Protein AF-A0A3D3SD51-F1 (afdb_monomer_lite)

Secondary structure (DSSP, 8-state):
---TTHHHHHHHHHTHHHHHHHHHTTS-TTTS--S---SEEE--TTT--S-EEEEEE-SSSEEEEEETTS-EEEEETTT-TTEEE-HHHHHHHHHHHTT-SB--EEGGGSSTTSHHHHHHHIIIIIT--PPPB--EE--EEETT--S--BGGGTB---HHHHHTTS-HHHHHHHHHTS-TTS-EEE--STHHHHHHHHHHHHHHHHTTSS--SSHHHHHHHHHHHHHT-SS---SSPPP---HHHHHHHHHHTTT-GGG-

pLDDT: mean 92.55, std 7.44, range [59.47, 98.44]

Sequence (260 aa):
RSGTYAQGMRQALEKREHLKTILDKYRDEDHKIQGEWWPVSVFCSVCEKDTTEVDGWDGEWGLSYHCECGHRETGDLRTLKGAKLVWRVDWPMRWNHEEVDFEPAGKDHHSQGGSFDTSKHVVEDVYGRKPPVTFRYDFIGIKGSPGKMSSSKGKVVDLPDLLRVYQPELVRYLFAGTRPNTEFVISFDLDVIKIYEDYDKTERIYWGLEKAKDEDSEERERRIYELSQVDRVPAEAPYQVPFRHLSSLLLIYQGDVEQV

Foldseek 3Di:
DQLLLLVLQLLCQVCVVVLLVLLQVLPDPVPRDPDDDHQKFFQDPPPRDRQKDWPDDPSAFWTWIAHPVGDTDTDGSSPRPGMDGDPLSRVLSCCLSVVAQEDEDEVQQVPDSHSLSSSQCNNCVRVVDGRHHYDYFYAEAAPPDPDGQDVVVVRDDDPVNCVVLDDLLLVLLQVLLDDRHDYYYHYPPPCSLVSQVVLLQLLCLLQVVDPDPDPVVSVSSNRSSQRSDDPGDDPDRDDDDRPVVVVVVCVVVVNPPVRD

Structure (mmCIF, N/CA/C/O backbone):
data_AF-A0A3D3SD51-F1
#
_entry.id   AF-A0A3D3SD51-F1
#
loop_
_atom_site.group_PDB
_atom_site.id
_atom_site.type_symbol
_atom_site.label_atom_id
_atom_site.label_alt_id
_atom_site.label_comp_id
_atom_site.label_asym_id
_atom_site.label_entity_id
_atom_site.label_seq_id
_atom_site.pdbx_PDB_ins_code
_atom_site.Cartn_x
_atom_site.Cartn_y
_atom_site.Cartn_z
_atom_site.occupancy
_atom_site.B_iso_or_equiv
_atom_site.auth_seq_id
_atom_site.auth_comp_id
_atom_site.auth_asym_id
_atom_site.auth_atom_id
_atom_site.pdbx_PDB_model_num
ATOM 1 N N . ARG A 1 1 ? -0.929 -14.145 -16.001 1.00 65.38 1 ARG A N 1
ATOM 2 C CA . ARG A 1 1 ? -0.158 -13.056 -16.649 1.00 65.38 1 ARG A CA 1
ATOM 3 C C . ARG A 1 1 ? -0.828 -12.756 -17.988 1.00 65.38 1 ARG A C 1
ATOM 5 O O . ARG A 1 1 ? -0.590 -13.486 -18.937 1.00 65.38 1 ARG A O 1
ATOM 12 N N . SER A 1 2 ? -1.749 -11.792 -18.008 1.00 81.44 2 SER A N 1
ATOM 13 C CA . SER A 1 2 ? -2.677 -11.481 -19.114 1.00 81.44 2 SER A CA 1
ATOM 14 C C . SER A 1 2 ? -2.160 -10.429 -20.107 1.00 81.44 2 SER A C 1
ATOM 16 O O . SER A 1 2 ? -2.874 -10.098 -21.043 1.00 81.44 2 SER A O 1
ATOM 18 N N . GLY A 1 3 ? -0.960 -9.870 -19.897 1.00 86.69 3 GLY A N 1
ATOM 19 C CA . GLY A 1 3 ? -0.410 -8.807 -20.754 1.00 86.69 3 GLY A CA 1
ATOM 20 C C . GLY A 1 3 ? -1.056 -7.430 -20.555 1.00 86.69 3 GLY A C 1
ATOM 21 O O . GLY A 1 3 ? -0.746 -6.502 -21.292 1.00 86.69 3 GLY A O 1
ATOM 22 N N . THR A 1 4 ? -1.920 -7.272 -19.546 1.00 93.31 4 THR A N 1
ATOM 23 C CA . THR A 1 4 ? -2.724 -6.061 -19.296 1.00 93.31 4 THR A CA 1
ATOM 24 C C . THR A 1 4 ? -1.897 -4.769 -19.219 1.00 93.31 4 THR A C 1
ATOM 26 O O . THR A 1 4 ? -2.336 -3.729 -19.699 1.00 93.31 4 THR A O 1
ATOM 29 N N . TYR A 1 5 ? -0.674 -4.834 -18.686 1.00 95.88 5 TYR A N 1
ATOM 30 C CA . TYR A 1 5 ? 0.206 -3.669 -18.536 1.00 95.88 5 TYR A CA 1
ATOM 31 C C . TYR A 1 5 ? 1.166 -3.433 -19.711 1.00 95.88 5 TYR A C 1
ATOM 33 O O . TYR A 1 5 ? 1.959 -2.495 -19.660 1.00 95.88 5 TYR A O 1
ATOM 41 N N . ALA A 1 6 ? 1.100 -4.224 -20.789 1.00 96.06 6 ALA A N 1
ATOM 42 C CA . ALA A 1 6 ? 2.054 -4.138 -21.899 1.00 96.06 6 ALA A CA 1
ATOM 43 C C . ALA A 1 6 ? 2.121 -2.738 -22.535 1.00 96.06 6 ALA A C 1
ATOM 45 O O . ALA A 1 6 ? 3.207 -2.267 -22.866 1.00 96.06 6 ALA A O 1
ATOM 46 N N . GLN A 1 7 ? 0.988 -2.037 -22.642 1.00 96.69 7 GLN A N 1
ATOM 47 C CA . GLN A 1 7 ? 0.965 -0.666 -23.160 1.00 96.69 7 GLN A CA 1
ATOM 48 C C . GLN A 1 7 ? 1.711 0.314 -22.241 1.00 96.69 7 GLN A C 1
ATOM 50 O O . GLN A 1 7 ? 2.471 1.149 -22.725 1.00 96.69 7 GLN A O 1
ATOM 55 N N . GLY A 1 8 ? 1.540 0.191 -20.920 1.00 97.38 8 GLY A N 1
ATOM 56 C CA . GLY A 1 8 ? 2.276 1.000 -19.945 1.00 97.38 8 GLY A CA 1
ATOM 57 C C . GLY A 1 8 ? 3.778 0.709 -19.983 1.00 97.38 8 GLY A C 1
ATOM 58 O O . GLY A 1 8 ? 4.593 1.626 -19.935 1.00 97.38 8 GLY A O 1
ATOM 59 N N . MET A 1 9 ? 4.154 -0.561 -20.171 1.00 97.56 9 MET A N 1
ATOM 60 C CA . MET A 1 9 ? 5.553 -0.961 -20.358 1.00 97.56 9 MET A CA 1
ATOM 61 C C . MET A 1 9 ? 6.168 -0.351 -21.620 1.00 97.56 9 MET A C 1
ATOM 63 O O . MET A 1 9 ? 7.279 0.172 -21.566 1.00 97.56 9 MET A O 1
ATOM 67 N N . ARG A 1 10 ? 5.438 -0.381 -22.741 1.00 97.56 10 ARG A N 1
ATOM 68 C CA . ARG A 1 10 ? 5.858 0.244 -23.999 1.00 97.56 10 ARG A CA 1
ATOM 69 C C . ARG A 1 10 ? 6.052 1.752 -23.835 1.00 97.56 10 ARG A C 1
ATOM 71 O O . ARG A 1 10 ? 7.107 2.259 -24.190 1.00 97.56 10 ARG A O 1
ATOM 78 N N . GLN A 1 11 ? 5.093 2.458 -23.235 1.00 97.81 11 GLN A N 1
ATOM 79 C CA . GLN A 1 11 ? 5.220 3.902 -22.990 1.00 97.81 11 GLN A CA 1
ATOM 80 C C . GLN A 1 11 ? 6.434 4.244 -22.115 1.00 97.81 11 GLN A C 1
ATOM 82 O O . GLN A 1 11 ? 7.122 5.234 -22.364 1.00 97.81 11 GLN A O 1
ATOM 87 N N . ALA A 1 12 ? 6.739 3.413 -21.113 1.00 97.94 12 ALA A N 1
ATOM 88 C CA . ALA A 1 12 ? 7.948 3.576 -20.314 1.00 97.94 12 ALA A CA 1
ATOM 89 C C . ALA A 1 12 ? 9.224 3.427 -21.158 1.00 97.94 12 ALA A C 1
ATOM 91 O O . ALA A 1 12 ? 10.167 4.195 -20.981 1.00 97.94 12 ALA A O 1
ATOM 92 N N . LEU A 1 13 ? 9.258 2.459 -22.078 1.00 97.81 13 LEU A N 1
ATOM 93 C CA . LEU A 1 13 ? 10.384 2.254 -22.994 1.00 97.81 13 LEU A CA 1
ATOM 94 C C . LEU A 1 13 ? 10.535 3.415 -23.987 1.00 97.81 13 LEU A C 1
ATOM 96 O O . LEU A 1 13 ? 11.645 3.910 -24.170 1.00 97.81 13 LEU A O 1
ATOM 100 N N . GLU A 1 14 ? 9.432 3.918 -24.546 1.00 97.56 14 GLU A N 1
ATOM 101 C CA . GLU A 1 14 ? 9.414 5.092 -25.435 1.00 97.56 14 GLU A CA 1
ATOM 102 C C . GLU A 1 14 ? 9.958 6.351 -24.740 1.00 97.56 14 GLU A C 1
ATOM 104 O O . GLU A 1 14 ? 10.679 7.145 -25.344 1.00 97.56 14 GLU A O 1
ATOM 109 N N . LYS A 1 15 ? 9.649 6.529 -23.450 1.00 96.94 15 LYS A N 1
ATOM 110 C CA . LYS A 1 15 ? 10.062 7.689 -22.642 1.00 96.94 15 LYS A CA 1
ATOM 111 C C . LYS A 1 15 ? 11.242 7.397 -21.707 1.00 96.94 15 LYS A C 1
ATOM 113 O O . LYS A 1 15 ? 11.450 8.122 -20.734 1.00 96.94 15 LYS A O 1
ATOM 118 N N . ARG A 1 16 ? 12.040 6.366 -21.994 1.00 95.56 16 ARG A N 1
ATOM 119 C CA . ARG A 1 16 ? 13.137 5.875 -21.138 1.00 95.56 16 ARG A CA 1
ATOM 120 C C . ARG A 1 16 ? 14.124 6.960 -20.697 1.00 95.56 16 ARG A C 1
ATOM 122 O O . ARG A 1 16 ? 14.413 7.076 -19.509 1.00 95.56 16 ARG A O 1
ATOM 129 N N . GLU A 1 17 ? 14.611 7.785 -21.620 1.00 94.56 17 GLU A N 1
ATOM 130 C CA . GLU A 1 17 ? 15.578 8.849 -21.290 1.00 94.56 17 GLU A CA 1
ATOM 131 C C . GLU A 1 17 ? 14.958 9.944 -20.403 1.00 94.56 17 GLU A C 1
ATOM 133 O O . GLU A 1 17 ? 15.599 10.499 -19.504 1.00 94.56 17 GLU A O 1
ATOM 138 N N . HIS A 1 18 ? 13.669 10.222 -20.604 1.00 95.44 18 HIS A N 1
ATOM 139 C CA . HIS A 1 18 ? 12.936 11.164 -19.769 1.00 95.44 18 HIS A CA 1
ATOM 140 C C . HIS A 1 18 ? 12.697 10.601 -18.360 1.00 95.44 18 HIS A C 1
ATOM 142 O O . HIS A 1 18 ? 12.959 11.282 -17.370 1.00 95.44 18 HIS A O 1
ATOM 148 N N . LEU A 1 19 ? 12.307 9.326 -18.261 1.00 96.06 19 LEU A N 1
ATOM 149 C CA . LEU A 1 19 ? 12.209 8.599 -16.994 1.00 96.06 19 LEU A CA 1
ATOM 150 C C . LEU A 1 19 ? 13.520 8.640 -16.208 1.00 96.06 19 LEU A C 1
ATOM 152 O O . LEU A 1 19 ? 13.506 8.929 -15.013 1.00 96.06 19 LEU A O 1
ATOM 156 N N . LYS A 1 20 ? 14.652 8.398 -16.876 1.00 94.50 20 LYS A N 1
ATOM 157 C CA . LYS A 1 20 ? 15.979 8.481 -16.260 1.00 94.50 20 LYS A CA 1
ATOM 158 C C . LYS A 1 20 ? 16.215 9.864 -15.643 1.00 94.50 20 LYS A C 1
ATOM 160 O O . LYS A 1 20 ? 16.588 9.956 -14.477 1.00 94.50 20 LYS A O 1
ATOM 165 N N . THR A 1 21 ? 15.881 10.929 -16.375 1.00 94.00 21 THR A N 1
ATOM 166 C CA . THR A 1 21 ? 15.990 12.319 -15.898 1.00 94.00 21 THR A CA 1
ATOM 167 C C . THR A 1 21 ? 15.124 12.578 -14.658 1.00 94.00 21 THR A C 1
ATOM 169 O O . THR A 1 21 ? 15.589 13.189 -13.695 1.00 94.00 21 THR A O 1
ATOM 172 N N . ILE A 1 22 ? 13.879 12.090 -14.642 1.00 93.94 22 ILE A N 1
ATOM 173 C CA . ILE A 1 22 ? 12.974 12.216 -13.487 1.00 93.94 22 ILE A CA 1
ATOM 174 C C . ILE A 1 22 ? 13.547 11.493 -12.260 1.00 93.94 22 ILE A C 1
ATOM 176 O O . ILE A 1 22 ? 13.531 12.034 -11.153 1.00 93.94 22 ILE A O 1
ATOM 180 N N . LEU A 1 23 ? 14.059 10.274 -12.449 1.00 92.56 23 LEU A N 1
ATOM 181 C CA . LEU A 1 23 ? 14.600 9.451 -11.368 1.00 92.56 23 LEU A CA 1
ATOM 182 C C . LEU A 1 23 ? 15.922 9.994 -10.811 1.00 92.56 23 LEU A C 1
ATOM 184 O O . LEU A 1 23 ? 16.163 9.841 -9.614 1.00 92.56 23 LEU A O 1
ATOM 188 N N . ASP A 1 24 ? 16.747 10.630 -11.644 1.00 92.94 24 ASP A N 1
ATOM 189 C CA . ASP A 1 24 ? 18.027 11.229 -11.248 1.00 92.94 24 ASP A CA 1
ATOM 190 C C . ASP A 1 24 ? 17.875 12.604 -10.586 1.00 92.94 24 ASP A C 1
ATOM 192 O O . ASP A 1 24 ? 18.767 13.029 -9.856 1.00 92.94 24 ASP A O 1
ATOM 196 N N . LYS A 1 25 ? 16.732 13.283 -10.762 1.00 89.69 25 LYS A N 1
ATOM 197 C CA . LYS A 1 25 ? 16.453 14.611 -10.183 1.00 89.69 25 LYS A CA 1
ATOM 198 C C . LYS A 1 25 ? 16.672 14.690 -8.667 1.00 89.69 25 LYS A C 1
ATOM 200 O O . LYS A 1 25 ? 17.028 15.748 -8.159 1.00 89.69 25 LYS A O 1
ATOM 205 N N . TYR A 1 26 ? 16.417 13.593 -7.955 1.00 84.38 26 TYR A N 1
ATOM 206 C CA . TYR A 1 26 ? 16.498 13.515 -6.491 1.00 84.38 26 TYR A CA 1
ATOM 207 C C . TYR A 1 26 ? 17.647 12.632 -5.990 1.00 84.38 26 TYR A C 1
ATOM 209 O O . TYR A 1 26 ? 17.754 12.398 -4.787 1.00 84.38 26 TYR A O 1
ATOM 217 N N . ARG A 1 27 ? 18.486 12.120 -6.895 1.00 88.19 27 ARG A N 1
ATOM 218 C CA . ARG A 1 27 ? 19.680 11.347 -6.544 1.00 88.19 27 ARG A CA 1
ATOM 219 C C . ARG A 1 27 ? 20.877 12.286 -6.455 1.00 88.19 27 ARG A C 1
ATOM 221 O O . ARG A 1 27 ? 20.966 13.251 -7.212 1.00 88.19 27 ARG A O 1
ATOM 228 N N . ASP A 1 28 ? 21.794 12.000 -5.541 1.00 86.44 28 ASP A N 1
ATOM 229 C CA . ASP A 1 28 ? 23.108 12.641 -5.570 1.00 86.44 28 ASP A CA 1
ATOM 230 C C . ASP A 1 28 ? 23.937 12.140 -6.770 1.00 86.44 28 ASP A C 1
ATOM 232 O O . ASP A 1 28 ? 23.573 11.159 -7.424 1.00 86.44 28 ASP A O 1
ATOM 236 N N . GLU A 1 29 ? 25.035 12.836 -7.078 1.00 82.81 29 GLU A N 1
ATOM 237 C CA . GLU A 1 29 ? 25.872 12.542 -8.251 1.00 82.81 29 GLU A CA 1
ATOM 238 C C . GLU A 1 29 ? 26.413 11.104 -8.263 1.00 82.81 29 GLU A C 1
ATOM 240 O O . GLU A 1 29 ? 26.473 10.493 -9.331 1.00 82.81 29 GLU A O 1
ATOM 245 N N . ASP A 1 30 ? 26.732 10.543 -7.093 1.00 85.38 30 ASP A N 1
ATOM 246 C CA . ASP A 1 30 ? 27.296 9.196 -6.966 1.00 85.38 30 ASP A CA 1
ATOM 247 C C . ASP A 1 30 ? 26.239 8.103 -7.209 1.00 85.38 30 ASP A C 1
ATOM 249 O O . ASP A 1 30 ? 26.565 7.005 -7.661 1.00 85.38 30 ASP A O 1
ATOM 253 N N . HIS A 1 31 ? 24.959 8.398 -6.954 1.00 86.00 31 HIS A N 1
ATOM 254 C CA . HIS A 1 31 ? 23.852 7.449 -7.106 1.00 86.00 31 HIS A CA 1
ATOM 255 C C . HIS A 1 31 ? 23.036 7.625 -8.396 1.00 86.00 31 HIS A C 1
ATOM 257 O O . HIS A 1 31 ? 22.108 6.837 -8.648 1.00 86.00 31 HIS A O 1
ATOM 263 N N . LYS A 1 32 ? 23.343 8.635 -9.222 1.00 90.19 32 LYS A N 1
ATOM 264 C CA . LYS A 1 32 ? 22.706 8.813 -10.535 1.00 90.19 32 LYS A CA 1
ATOM 265 C C . LYS A 1 32 ? 22.895 7.588 -11.417 1.00 90.19 32 LYS A C 1
ATOM 267 O O . LYS A 1 32 ? 23.916 6.902 -11.367 1.00 90.19 32 LYS A O 1
ATOM 272 N N . ILE A 1 33 ? 21.895 7.319 -12.244 1.00 88.44 33 ILE A N 1
ATOM 273 C CA . ILE A 1 33 ? 21.898 6.188 -13.162 1.00 88.44 33 ILE A CA 1
ATOM 274 C C . ILE A 1 33 ? 22.997 6.400 -14.215 1.00 88.44 33 ILE A C 1
ATOM 276 O O . ILE A 1 33 ? 22.884 7.234 -15.115 1.00 88.44 33 ILE A O 1
ATOM 280 N N . GLN A 1 34 ? 24.064 5.610 -14.128 1.00 86.19 34 GLN A N 1
ATOM 281 C CA . GLN A 1 34 ? 25.166 5.643 -15.089 1.00 86.19 34 GLN A CA 1
ATOM 282 C C . GLN A 1 34 ? 24.882 4.724 -16.279 1.00 86.19 34 GLN A C 1
ATOM 284 O O . GLN A 1 34 ? 24.257 3.678 -16.130 1.00 86.19 34 GLN A O 1
ATOM 289 N N . GLY A 1 35 ? 25.362 5.112 -17.462 1.00 86.44 35 GLY A N 1
ATOM 290 C CA . GLY A 1 35 ? 25.274 4.282 -18.665 1.00 86.44 35 GLY A CA 1
ATOM 291 C C . GLY A 1 35 ? 23.847 4.012 -19.149 1.00 86.44 35 GLY A C 1
ATOM 292 O O . GLY A 1 35 ? 22.938 4.835 -18.972 1.00 86.44 35 GLY A O 1
ATOM 293 N N . GLU A 1 36 ? 23.686 2.870 -19.815 1.00 89.56 36 GLU A N 1
ATOM 294 C CA . GLU A 1 36 ? 22.405 2.403 -20.327 1.00 89.56 36 GLU A CA 1
ATOM 295 C C . GLU A 1 36 ? 21.508 1.902 -19.192 1.00 89.56 36 GLU A C 1
ATOM 297 O O . GLU A 1 36 ? 21.944 1.199 -18.283 1.00 89.56 36 GLU A O 1
ATOM 302 N N . TRP A 1 37 ? 20.235 2.281 -19.246 1.00 94.56 37 TRP A N 1
ATOM 303 C CA . TRP A 1 37 ? 19.252 1.925 -18.236 1.00 94.56 37 TRP A CA 1
ATOM 304 C C . TRP A 1 37 ? 17.932 1.572 -18.886 1.00 94.56 37 TRP A C 1
ATOM 306 O O . TRP A 1 37 ? 17.466 2.286 -19.769 1.00 94.56 37 TRP A O 1
ATOM 316 N N . TRP A 1 38 ? 17.303 0.512 -18.388 1.00 96.56 38 TRP A N 1
ATOM 317 C CA . TRP A 1 38 ? 16.011 0.039 -18.857 1.00 96.56 38 TRP A CA 1
ATOM 318 C C . TRP A 1 38 ? 14.962 0.157 -17.741 1.00 96.56 38 TRP A C 1
ATOM 320 O O . TRP A 1 38 ? 15.216 -0.262 -16.610 1.00 96.56 38 TRP A O 1
ATOM 330 N N . PRO A 1 39 ? 13.753 0.672 -18.035 1.00 96.56 39 PRO A N 1
ATOM 331 C CA . PRO A 1 39 ? 12.659 0.746 -17.070 1.00 96.56 39 PRO A CA 1
ATOM 332 C C . PRO A 1 39 ? 11.994 -0.619 -16.850 1.00 96.56 39 PRO A C 1
ATOM 334 O O . PRO A 1 39 ? 11.042 -0.715 -16.078 1.00 96.56 39 PRO A O 1
ATOM 337 N N . VAL A 1 40 ? 12.474 -1.664 -17.527 1.00 96.56 40 VAL A N 1
ATOM 338 C CA . VAL A 1 40 ? 11.971 -3.034 -17.478 1.00 96.56 40 VAL A CA 1
ATOM 339 C C . VAL A 1 40 ? 13.057 -3.985 -16.981 1.00 96.56 40 VAL A C 1
ATOM 341 O O . VAL A 1 40 ? 14.243 -3.777 -17.207 1.00 96.56 40 VAL A O 1
ATOM 344 N N . SER A 1 41 ? 12.628 -5.050 -16.320 1.00 95.19 41 SER A N 1
ATOM 345 C CA . SER A 1 41 ? 13.443 -6.204 -15.936 1.00 95.19 41 SER A CA 1
ATOM 346 C C . SER A 1 41 ? 12.701 -7.476 -16.327 1.00 95.19 41 SER A C 1
ATOM 348 O O . SER A 1 41 ? 11.480 -7.441 -16.519 1.00 95.19 41 SER A O 1
ATOM 350 N N . VAL A 1 42 ? 13.415 -8.591 -16.459 1.00 96.06 42 VAL A N 1
ATOM 351 C CA . VAL A 1 42 ? 12.832 -9.845 -16.934 1.00 96.06 42 VAL A CA 1
ATOM 352 C C . VAL A 1 42 ? 13.146 -10.976 -15.958 1.00 96.06 42 VAL A C 1
ATOM 354 O O . VAL A 1 42 ? 14.221 -11.053 -15.385 1.00 96.06 42 VAL A O 1
ATOM 357 N N . PHE A 1 43 ? 12.184 -11.859 -15.720 1.00 96.25 43 PHE A N 1
ATOM 358 C CA . PHE A 1 43 ? 12.465 -13.181 -15.168 1.00 96.25 43 PHE A CA 1
ATOM 359 C C . PHE A 1 43 ? 12.705 -14.144 -16.323 1.00 96.25 43 PHE A C 1
ATOM 361 O O . PHE A 1 43 ? 11.847 -14.259 -17.203 1.00 96.25 43 PHE A O 1
ATOM 368 N N . CYS A 1 44 ? 13.844 -14.834 -16.304 1.00 95.69 44 CYS A N 1
ATOM 369 C CA . CYS A 1 44 ? 14.227 -15.782 -17.341 1.00 95.69 44 CYS A CA 1
ATOM 370 C C . CYS A 1 44 ? 13.128 -16.827 -17.564 1.00 95.69 44 CYS A C 1
ATOM 372 O O . CYS A 1 44 ? 12.660 -17.455 -16.615 1.00 95.69 44 CYS A O 1
ATOM 374 N N . SER A 1 45 ? 12.737 -17.051 -18.816 1.00 94.12 45 SER A N 1
ATOM 375 C CA . SER A 1 45 ? 11.686 -18.010 -19.181 1.00 94.12 45 SER A CA 1
ATOM 376 C C . SER A 1 45 ? 12.064 -19.472 -18.911 1.00 94.12 45 SER A C 1
ATOM 378 O O . SER A 1 45 ? 11.181 -20.327 -18.870 1.00 94.12 45 SER A O 1
ATOM 380 N N . VAL A 1 46 ? 13.357 -19.756 -18.712 1.00 95.00 46 VAL A N 1
ATOM 381 C CA . VAL A 1 46 ? 13.891 -21.106 -18.479 1.00 95.00 46 VAL A CA 1
ATOM 382 C C . VAL A 1 46 ? 14.149 -21.380 -17.000 1.00 95.00 46 VAL A C 1
ATOM 384 O O . VAL A 1 46 ? 13.718 -22.407 -16.487 1.00 95.00 46 VAL A O 1
ATOM 387 N N . CYS A 1 47 ? 14.878 -20.498 -16.310 1.00 95.19 47 CYS A N 1
ATOM 388 C CA . CYS A 1 47 ? 15.277 -20.726 -14.915 1.00 95.19 47 CYS A CA 1
ATOM 389 C C . CYS A 1 47 ? 14.445 -19.938 -13.892 1.00 95.19 47 CYS A C 1
ATOM 391 O O . CYS A 1 47 ? 14.671 -20.097 -12.696 1.00 95.19 47 CYS A O 1
ATOM 393 N N . GLU A 1 48 ? 13.524 -19.084 -14.357 1.00 94.25 48 GLU A N 1
ATOM 394 C CA . GLU A 1 48 ? 12.607 -18.255 -13.557 1.00 94.25 48 GLU A CA 1
ATOM 395 C C . GLU A 1 48 ? 13.282 -17.273 -12.581 1.00 94.25 48 GLU A C 1
ATOM 397 O O . GLU A 1 48 ? 12.622 -16.681 -11.727 1.00 94.25 48 GLU A O 1
ATOM 402 N N . LYS A 1 49 ? 14.592 -17.048 -12.734 1.00 94.56 49 LYS A N 1
ATOM 403 C CA . LYS A 1 49 ? 15.375 -16.080 -11.951 1.00 94.56 49 LYS A CA 1
ATOM 404 C C . LYS A 1 49 ? 15.438 -14.719 -12.637 1.00 94.56 49 LYS A C 1
ATOM 406 O O . LYS A 1 49 ? 15.316 -14.625 -13.857 1.00 94.56 49 LYS A O 1
ATOM 411 N N . ASP A 1 50 ? 15.673 -13.677 -11.849 1.00 92.94 50 ASP A N 1
ATOM 412 C CA . ASP A 1 50 ? 15.889 -12.291 -12.284 1.00 92.94 50 ASP A CA 1
ATOM 413 C C . ASP A 1 50 ? 17.370 -11.946 -12.505 1.00 92.94 50 ASP A C 1
ATOM 415 O O . ASP A 1 50 ? 17.733 -10.776 -12.589 1.00 92.94 50 ASP A O 1
ATOM 419 N N . THR A 1 51 ? 18.230 -12.956 -12.665 1.00 95.12 51 THR A N 1
ATOM 420 C CA . THR A 1 51 ? 19.638 -12.800 -13.062 1.00 95.12 51 THR A CA 1
ATOM 421 C C . THR A 1 51 ? 19.767 -12.551 -14.571 1.00 95.12 51 THR A C 1
ATOM 423 O O . THR A 1 51 ? 20.486 -13.256 -15.287 1.00 95.12 51 THR A O 1
ATOM 426 N N . THR A 1 52 ? 18.977 -11.604 -15.080 1.00 95.62 52 THR A N 1
ATOM 427 C CA . THR A 1 52 ? 18.896 -11.250 -16.500 1.00 95.62 52 THR A CA 1
ATOM 428 C C . THR A 1 52 ? 19.327 -9.816 -16.746 1.00 95.62 52 THR A C 1
ATOM 430 O O . THR A 1 52 ? 18.993 -8.936 -15.953 1.00 95.62 52 THR A O 1
ATOM 433 N N . GLU A 1 53 ? 19.909 -9.564 -17.910 1.00 96.44 53 GLU A N 1
ATOM 434 C CA . GLU A 1 53 ? 20.193 -8.223 -18.410 1.00 96.44 53 GLU A CA 1
ATOM 435 C C . GLU A 1 53 ? 19.472 -7.998 -19.739 1.00 96.44 53 GLU A C 1
ATOM 437 O O . GLU A 1 53 ? 19.410 -8.887 -20.591 1.00 96.44 53 GLU A O 1
ATOM 442 N N . VAL A 1 54 ? 18.886 -6.811 -19.899 1.00 96.94 54 VAL A N 1
ATOM 443 C CA . VAL A 1 54 ? 18.175 -6.420 -21.121 1.00 96.94 54 VAL A CA 1
ATOM 444 C C . VAL A 1 54 ? 19.194 -5.964 -22.161 1.00 96.94 54 VAL A C 1
ATOM 446 O O . VAL A 1 54 ? 19.928 -5.007 -21.928 1.00 96.94 54 VAL A O 1
ATOM 449 N N . ASP A 1 55 ? 19.190 -6.626 -23.315 1.00 96.25 55 ASP A N 1
ATOM 450 C CA . ASP A 1 55 ? 20.099 -6.358 -24.434 1.00 96.25 55 ASP A CA 1
ATOM 451 C C . ASP A 1 55 ? 19.574 -5.254 -25.360 1.00 96.25 55 ASP A C 1
ATOM 453 O O . ASP A 1 55 ? 20.348 -4.571 -26.027 1.00 96.25 55 ASP A O 1
ATOM 457 N N . GLY A 1 56 ? 18.250 -5.102 -25.463 1.00 96.81 56 GLY A N 1
ATOM 458 C CA . GLY A 1 56 ? 17.652 -4.139 -26.381 1.00 96.81 56 GLY A CA 1
ATOM 459 C C . GLY A 1 56 ? 16.136 -4.235 -26.500 1.00 96.81 56 GLY A C 1
ATOM 460 O O . GLY A 1 56 ? 15.512 -5.208 -26.076 1.00 96.81 56 GLY A O 1
ATOM 461 N N . TRP A 1 57 ? 15.551 -3.219 -27.130 1.00 97.62 57 TRP A N 1
ATOM 462 C CA . TRP A 1 57 ? 14.137 -3.147 -27.489 1.00 97.62 57 TRP A CA 1
ATOM 463 C C . TRP A 1 57 ? 14.008 -2.657 -28.934 1.00 97.62 57 TRP A C 1
ATOM 465 O O . TRP A 1 57 ? 14.743 -1.762 -29.349 1.00 97.62 57 TRP A O 1
ATOM 475 N N . ASP A 1 58 ? 13.097 -3.251 -29.703 1.00 96.44 58 ASP A N 1
ATOM 476 C CA . ASP A 1 58 ? 12.935 -3.008 -31.145 1.00 96.44 58 ASP A CA 1
ATOM 477 C C . ASP A 1 58 ? 12.184 -1.712 -31.507 1.00 96.44 58 ASP A C 1
ATOM 479 O O . ASP A 1 58 ? 12.017 -1.410 -32.688 1.00 96.44 58 ASP A O 1
ATOM 483 N N . GLY A 1 59 ? 11.737 -0.941 -30.512 1.00 95.56 59 GLY A N 1
ATOM 484 C CA . GLY A 1 59 ? 10.921 0.261 -30.708 1.00 95.56 59 GLY A CA 1
ATOM 485 C C . GLY A 1 59 ? 9.412 -0.000 -30.737 1.00 95.56 59 GLY A C 1
ATOM 486 O O . GLY A 1 59 ? 8.629 0.945 -30.784 1.00 95.56 59 GLY A O 1
ATOM 487 N N . GLU A 1 60 ? 8.989 -1.263 -30.669 1.00 94.94 60 GLU A N 1
ATOM 488 C CA . GLU A 1 60 ? 7.590 -1.680 -30.689 1.00 94.94 60 GLU A CA 1
ATOM 489 C C . GLU A 1 60 ? 7.294 -2.642 -29.528 1.00 94.94 60 GLU A C 1
ATOM 491 O O . GLU A 1 60 ? 6.928 -2.206 -28.434 1.00 94.94 60 GLU A O 1
ATOM 496 N N . TRP A 1 61 ? 7.463 -3.951 -29.722 1.00 96.88 61 TRP A N 1
ATOM 497 C CA . TRP A 1 61 ? 7.050 -4.974 -28.752 1.00 96.88 61 TRP A CA 1
ATOM 498 C C . TRP A 1 61 ? 8.145 -5.982 -28.408 1.00 96.88 61 TRP A C 1
ATOM 500 O O . TRP A 1 61 ? 8.020 -6.660 -27.391 1.00 96.88 61 TRP A O 1
ATOM 510 N N . GLY A 1 62 ? 9.195 -6.106 -29.216 1.00 97.06 62 GLY A N 1
ATOM 511 C CA . GLY A 1 62 ? 10.269 -7.072 -29.024 1.00 97.06 62 GLY A CA 1
ATOM 512 C C . GLY A 1 62 ? 11.299 -6.592 -28.007 1.00 97.06 62 GLY A C 1
ATOM 513 O O . GLY A 1 62 ? 12.005 -5.615 -28.245 1.00 97.06 62 GLY A O 1
ATOM 514 N N . LEU A 1 63 ? 11.409 -7.302 -26.886 1.00 97.44 63 LEU A N 1
ATOM 515 C CA . LEU A 1 63 ? 12.413 -7.090 -25.845 1.00 97.44 63 LEU A CA 1
ATOM 516 C C . LEU A 1 63 ? 13.418 -8.247 -25.857 1.00 97.44 63 LEU A C 1
ATOM 518 O O . LEU A 1 63 ? 13.033 -9.400 -25.659 1.00 97.44 63 LEU A O 1
ATOM 522 N N . SER A 1 64 ? 14.695 -7.935 -26.056 1.00 97.69 64 SER A N 1
ATOM 523 C CA . SER A 1 64 ? 15.800 -8.897 -26.021 1.00 97.69 64 SER A CA 1
ATOM 524 C C . SER A 1 64 ? 16.482 -8.886 -24.659 1.00 97.69 64 SER A C 1
ATOM 526 O O . SER A 1 64 ? 16.757 -7.815 -24.117 1.00 97.69 64 SER A O 1
ATOM 528 N N . TYR A 1 65 ? 16.772 -10.064 -24.111 1.00 97.56 65 TYR A N 1
ATOM 529 C CA . TYR A 1 65 ? 17.544 -10.200 -22.878 1.00 97.56 65 TYR A CA 1
ATOM 530 C C . TYR A 1 65 ? 18.369 -11.489 -22.858 1.00 97.56 65 TYR A C 1
ATOM 532 O O . TYR A 1 65 ? 18.055 -12.475 -23.540 1.00 97.56 65 TYR A O 1
ATOM 540 N N . HIS A 1 66 ? 19.378 -11.505 -21.990 1.00 97.62 66 HIS A N 1
ATOM 541 C CA . HIS A 1 66 ? 20.158 -12.690 -21.670 1.00 97.62 66 HIS A CA 1
ATOM 542 C C . HIS A 1 66 ? 20.146 -12.982 -20.169 1.00 97.62 66 HIS A C 1
ATOM 544 O O . HIS A 1 66 ? 19.931 -12.096 -19.347 1.00 97.62 66 HIS A O 1
ATOM 550 N N . CYS A 1 67 ? 20.351 -14.246 -19.804 1.00 97.69 67 CYS A N 1
ATOM 551 C CA . CYS A 1 67 ? 20.413 -14.714 -18.423 1.00 97.69 67 CYS A CA 1
ATOM 552 C C . CYS A 1 67 ? 21.761 -15.375 -18.132 1.00 97.69 67 CYS A C 1
ATOM 554 O O . CYS A 1 67 ? 22.323 -16.059 -18.990 1.00 97.69 67 CYS A O 1
ATOM 556 N N . GLU A 1 68 ? 22.226 -15.279 -16.887 1.00 97.25 68 GLU A N 1
ATOM 557 C CA . GLU A 1 68 ? 23.417 -15.989 -16.397 1.00 97.25 68 GLU A CA 1
ATOM 558 C C . GLU A 1 68 ? 23.367 -17.515 -16.611 1.00 97.25 68 GLU A C 1
ATOM 560 O O . GLU A 1 68 ? 24.408 -18.160 -16.708 1.00 97.25 68 GLU A O 1
ATOM 565 N N . CYS A 1 69 ? 22.176 -18.119 -16.741 1.00 96.19 69 CYS A N 1
ATOM 566 C CA . CYS A 1 69 ? 22.044 -19.547 -17.055 1.00 96.19 69 CYS A CA 1
ATOM 567 C C . CYS A 1 69 ? 22.383 -19.901 -18.518 1.00 96.19 69 CYS A C 1
ATOM 569 O O . CYS A 1 69 ? 22.226 -21.054 -18.916 1.00 96.19 69 CYS A O 1
ATOM 571 N N . GLY A 1 70 ? 22.796 -18.920 -19.328 1.00 96.56 70 GLY A N 1
ATOM 572 C CA . GLY A 1 70 ? 23.133 -19.069 -20.745 1.00 96.56 70 GLY A CA 1
ATOM 573 C C . GLY A 1 70 ? 21.952 -18.894 -21.703 1.00 96.56 70 GLY A C 1
ATOM 574 O O . GLY A 1 70 ? 22.150 -18.943 -22.917 1.00 96.56 70 GLY A O 1
ATOM 575 N N . HIS A 1 71 ? 20.738 -18.678 -21.184 1.00 97.00 71 HIS A N 1
ATOM 576 C CA . HIS A 1 71 ? 19.550 -18.443 -22.010 1.00 97.00 71 HIS A CA 1
ATOM 577 C C . HIS A 1 71 ? 19.561 -17.036 -22.613 1.00 97.00 71 HIS A C 1
ATOM 579 O O . HIS A 1 71 ? 19.939 -16.076 -21.941 1.00 97.00 71 HIS A O 1
ATOM 585 N N . ARG A 1 72 ? 19.120 -16.920 -23.866 1.00 97.44 72 ARG A N 1
ATOM 586 C CA . ARG A 1 72 ? 18.916 -15.656 -24.583 1.00 97.44 72 ARG A CA 1
ATOM 587 C C . ARG A 1 72 ? 17.612 -15.732 -25.353 1.00 97.44 72 ARG A C 1
ATOM 589 O O . ARG A 1 72 ? 17.381 -16.719 -26.051 1.00 97.44 72 ARG A O 1
ATOM 596 N N . GLU A 1 73 ? 16.787 -14.698 -25.268 1.00 95.62 73 GLU A N 1
ATOM 597 C CA . GLU A 1 73 ? 15.560 -14.624 -26.057 1.00 95.62 73 GLU A CA 1
ATOM 598 C C . GLU A 1 73 ? 15.172 -13.189 -26.399 1.00 95.62 73 GLU A C 1
ATOM 600 O O . GLU A 1 73 ? 15.474 -12.248 -25.668 1.00 95.62 73 GLU A O 1
ATOM 605 N N . THR A 1 74 ? 14.445 -13.054 -27.505 1.00 97.12 74 THR A N 1
ATOM 606 C CA . THR A 1 74 ? 13.677 -11.856 -27.839 1.00 97.12 74 THR A CA 1
ATOM 607 C C . THR A 1 74 ? 12.203 -12.203 -27.685 1.00 97.12 74 THR A C 1
ATOM 609 O O . THR A 1 74 ? 11.675 -13.017 -28.443 1.00 97.12 74 THR A O 1
ATOM 612 N N . GLY A 1 75 ? 11.548 -11.630 -26.677 1.00 94.25 75 GLY A N 1
ATOM 613 C CA . GLY A 1 75 ? 10.141 -11.877 -26.368 1.00 94.25 75 GLY A CA 1
ATOM 614 C C . GLY A 1 75 ? 9.253 -10.677 -26.688 1.00 94.25 75 GLY A C 1
ATOM 615 O O . GLY A 1 75 ? 9.673 -9.532 -26.566 1.00 94.25 75 GLY A O 1
ATOM 616 N N . ASP A 1 76 ? 8.000 -10.932 -27.062 1.00 95.94 76 ASP A N 1
ATOM 617 C CA . ASP A 1 76 ? 6.989 -9.887 -27.262 1.00 95.94 76 ASP A CA 1
ATOM 618 C C . ASP A 1 76 ? 6.402 -9.456 -25.911 1.00 95.94 76 ASP A C 1
ATOM 620 O O . ASP A 1 76 ? 5.772 -10.273 -25.243 1.00 95.94 76 ASP A O 1
ATOM 624 N N . LEU A 1 77 ? 6.544 -8.188 -25.517 1.00 95.25 77 LEU A N 1
ATOM 625 C CA . LEU A 1 77 ? 6.072 -7.630 -24.237 1.00 95.25 77 LEU A CA 1
ATOM 626 C C . LEU A 1 77 ? 4.599 -7.924 -23.905 1.00 95.25 77 LEU A C 1
ATOM 628 O O . LEU A 1 77 ? 4.233 -7.968 -22.731 1.00 95.25 77 LEU A O 1
ATOM 632 N N . ARG A 1 78 ? 3.742 -8.149 -24.906 1.00 95.00 78 ARG A N 1
ATOM 633 C CA . ARG A 1 78 ? 2.316 -8.469 -24.706 1.00 95.00 78 ARG A CA 1
ATOM 634 C C . ARG A 1 78 ? 2.103 -9.891 -24.199 1.00 95.00 78 ARG A C 1
ATOM 636 O O . ARG A 1 78 ? 1.082 -10.183 -23.583 1.00 95.00 78 ARG A O 1
ATOM 643 N N . THR A 1 79 ? 3.057 -10.781 -24.464 1.00 93.88 79 THR A N 1
ATOM 644 C CA . THR A 1 79 ? 2.963 -12.218 -24.160 1.00 93.88 79 THR A CA 1
ATOM 645 C C . THR A 1 79 ? 4.112 -12.732 -23.291 1.00 93.88 79 THR A C 1
ATOM 647 O O . THR A 1 79 ? 3.979 -13.776 -22.645 1.00 93.88 79 THR A O 1
ATOM 650 N N . LEU A 1 80 ? 5.218 -11.986 -23.220 1.00 91.62 80 LEU A N 1
ATOM 651 C CA . LEU A 1 80 ? 6.408 -12.298 -22.449 1.00 91.62 80 LEU A CA 1
ATOM 652 C C . LEU A 1 80 ? 6.067 -12.251 -20.966 1.00 91.62 80 LEU A C 1
ATOM 654 O O . LEU A 1 80 ? 5.945 -11.200 -20.342 1.00 91.62 80 LEU A O 1
ATOM 658 N N . LYS A 1 81 ? 5.933 -13.436 -20.380 1.00 87.31 81 LYS A N 1
ATOM 659 C CA . LYS A 1 81 ? 5.516 -13.583 -18.989 1.00 87.31 81 LYS A CA 1
ATOM 660 C C . LYS A 1 81 ? 6.517 -12.939 -18.029 1.00 87.31 81 LYS A C 1
ATOM 662 O O . LYS A 1 81 ? 6.103 -12.484 -16.972 1.00 87.31 81 LYS A O 1
ATOM 667 N N . GLY A 1 82 ? 7.813 -12.982 -18.316 1.00 91.19 82 GLY A N 1
ATOM 668 C CA . GLY A 1 82 ? 8.857 -12.580 -17.372 1.00 91.19 82 GLY A CA 1
ATOM 669 C C . GLY A 1 82 ? 9.033 -11.074 -17.202 1.00 91.19 82 GLY A C 1
ATOM 670 O O . GLY A 1 82 ? 9.633 -10.662 -16.215 1.00 91.19 82 GLY A O 1
ATOM 671 N N . ALA A 1 83 ? 8.536 -10.264 -18.137 1.00 95.00 83 ALA A N 1
ATOM 672 C CA . ALA A 1 83 ? 8.820 -8.838 -18.162 1.00 95.00 83 ALA A CA 1
ATOM 673 C C . ALA A 1 83 ? 8.000 -8.075 -17.107 1.00 95.00 83 ALA A C 1
ATOM 675 O O . ALA A 1 83 ? 6.795 -8.282 -16.962 1.00 95.00 83 ALA A O 1
ATOM 676 N N . LYS A 1 84 ? 8.655 -7.165 -16.383 1.00 95.88 84 LYS A N 1
ATOM 677 C CA . LYS A 1 84 ? 8.039 -6.260 -15.404 1.00 95.88 84 LYS A CA 1
ATOM 678 C C . LYS A 1 84 ? 8.709 -4.892 -15.443 1.00 95.88 84 LYS A C 1
ATOM 680 O O . LYS A 1 84 ? 9.904 -4.802 -15.718 1.00 95.88 84 LYS A O 1
ATOM 685 N N . LEU A 1 85 ? 7.972 -3.837 -15.109 1.00 97.25 85 LEU A N 1
ATOM 686 C CA . LEU A 1 85 ? 8.573 -2.528 -14.857 1.00 97.25 85 LEU A CA 1
ATOM 687 C C . LEU A 1 85 ? 9.370 -2.541 -13.550 1.00 97.25 85 LEU A C 1
ATOM 689 O O . LEU A 1 85 ? 9.042 -3.260 -12.603 1.00 97.25 85 LEU A O 1
ATOM 693 N N . VAL A 1 86 ? 10.403 -1.707 -13.478 1.00 95.75 86 VAL A N 1
ATOM 694 C CA . VAL A 1 86 ? 11.029 -1.369 -12.198 1.00 95.75 86 VAL A CA 1
ATOM 695 C C . VAL A 1 86 ? 10.006 -0.648 -11.321 1.00 95.75 86 VAL A C 1
ATOM 697 O O . VAL A 1 86 ? 9.230 0.172 -11.806 1.00 95.75 86 VAL A O 1
ATOM 700 N N . TRP A 1 87 ? 9.995 -0.930 -10.020 1.00 95.56 87 TRP A N 1
ATOM 701 C CA . TRP A 1 87 ? 8.886 -0.544 -9.135 1.00 95.56 87 TRP A CA 1
ATOM 702 C C . TRP A 1 87 ? 8.591 0.972 -9.098 1.00 95.56 87 TRP A C 1
ATOM 704 O O . TRP A 1 87 ? 7.433 1.362 -8.993 1.00 95.56 87 TRP A O 1
ATOM 714 N N . ARG A 1 88 ? 9.614 1.832 -9.258 1.00 94.75 88 ARG A N 1
ATOM 715 C CA . ARG A 1 88 ? 9.455 3.304 -9.333 1.00 94.75 88 ARG A CA 1
ATOM 716 C C . ARG A 1 88 ? 8.736 3.795 -10.593 1.00 94.75 88 ARG A C 1
ATOM 718 O O . ARG A 1 88 ? 8.343 4.952 -10.650 1.00 94.75 88 ARG A O 1
ATOM 725 N N . VAL A 1 89 ? 8.606 2.937 -11.599 1.00 97.62 89 VAL A N 1
ATOM 726 C CA . VAL A 1 89 ? 7.876 3.198 -12.845 1.00 97.62 89 VAL A CA 1
ATOM 727 C C . VAL A 1 89 ? 6.583 2.382 -12.885 1.00 97.62 89 VAL A C 1
ATOM 729 O O . VAL A 1 89 ? 5.571 2.879 -13.367 1.00 97.62 89 VAL A O 1
ATOM 732 N N . ASP A 1 90 ? 6.595 1.166 -12.331 1.00 98.00 90 ASP A N 1
ATOM 733 C CA . ASP A 1 90 ? 5.419 0.298 -12.189 1.00 98.00 90 ASP A CA 1
ATOM 734 C C . ASP A 1 90 ? 4.314 0.958 -11.359 1.00 98.00 90 ASP A C 1
ATOM 736 O O . ASP A 1 90 ? 3.162 0.984 -11.776 1.00 98.00 90 ASP A O 1
ATOM 740 N N . TRP A 1 91 ? 4.659 1.533 -10.205 1.00 97.94 91 TRP A N 1
ATOM 741 C CA . TRP A 1 91 ? 3.679 2.141 -9.305 1.00 97.94 91 TRP A CA 1
ATOM 742 C C . TRP A 1 91 ? 2.889 3.292 -9.963 1.00 97.94 91 TRP A C 1
ATOM 744 O O . TRP A 1 91 ? 1.664 3.187 -10.049 1.00 97.94 91 TRP A O 1
ATOM 754 N N . PRO A 1 92 ? 3.533 4.325 -10.543 1.00 98.12 92 PRO A N 1
ATOM 755 C CA . PRO A 1 92 ? 2.816 5.375 -11.270 1.00 98.12 92 PRO A CA 1
ATOM 756 C C . PRO A 1 92 ? 2.142 4.902 -12.567 1.00 98.12 92 PRO A C 1
ATOM 758 O O . PRO A 1 92 ? 1.124 5.469 -12.959 1.00 98.12 92 PRO A O 1
ATOM 761 N N . MET A 1 93 ? 2.654 3.854 -13.224 1.00 98.31 93 MET A N 1
ATOM 762 C CA . MET A 1 93 ? 1.961 3.228 -14.358 1.00 98.31 93 MET A CA 1
ATOM 763 C C . MET A 1 93 ? 0.611 2.652 -13.923 1.00 98.31 93 MET A C 1
ATOM 765 O O . MET A 1 93 ? -0.395 2.872 -14.597 1.00 98.31 93 MET A O 1
ATOM 769 N N . ARG A 1 94 ? 0.569 1.974 -12.770 1.00 98.06 94 ARG A N 1
ATOM 770 C CA . ARG A 1 94 ? -0.673 1.432 -12.207 1.00 98.06 94 ARG A CA 1
ATOM 771 C C . ARG A 1 94 ? -1.632 2.523 -11.756 1.00 98.06 94 ARG A C 1
ATOM 773 O O . ARG A 1 94 ? -2.823 2.368 -11.976 1.00 98.06 94 ARG A O 1
ATOM 780 N N . TRP A 1 95 ? -1.148 3.648 -11.223 1.00 98.44 95 TRP A N 1
ATOM 781 C CA . TRP A 1 95 ? -2.020 4.802 -10.955 1.00 98.44 95 TRP A CA 1
ATOM 782 C C . TRP A 1 95 ? -2.763 5.271 -12.199 1.00 98.44 95 TRP A C 1
ATOM 784 O O . TRP A 1 95 ? -3.935 5.630 -12.116 1.00 98.44 95 TRP A O 1
ATOM 794 N N . ASN A 1 96 ? -2.082 5.262 -13.346 1.00 98.25 96 ASN A N 1
ATOM 795 C CA . ASN A 1 96 ? -2.710 5.578 -14.616 1.00 98.25 96 ASN A CA 1
ATOM 796 C C . ASN A 1 96 ? -3.675 4.483 -15.080 1.00 98.25 96 ASN A C 1
ATOM 798 O O . ASN A 1 96 ? -4.805 4.786 -15.439 1.00 98.25 96 ASN A O 1
ATOM 802 N N . HIS A 1 97 ? -3.239 3.224 -15.060 1.00 97.62 97 HIS A N 1
ATOM 803 C CA . HIS A 1 97 ? -4.031 2.110 -15.577 1.00 97.62 97 HIS A CA 1
ATOM 804 C C . HIS A 1 97 ? -5.307 1.841 -14.771 1.00 97.62 97 HIS A C 1
ATOM 806 O O . HIS A 1 97 ? -6.358 1.618 -15.357 1.00 97.62 97 HIS A O 1
ATOM 812 N N . GLU A 1 98 ? -5.202 1.851 -13.444 1.00 97.50 98 GLU A N 1
ATOM 813 C CA . GLU A 1 98 ? -6.305 1.557 -12.519 1.00 97.50 98 GLU A CA 1
ATOM 814 C C . GLU A 1 98 ? -7.095 2.825 -12.144 1.00 97.50 98 GLU A C 1
ATOM 816 O O . GLU A 1 98 ? -7.952 2.783 -11.267 1.00 97.50 98 GLU A O 1
ATOM 821 N N . GLU A 1 99 ? -6.765 3.967 -12.759 1.00 97.44 99 GLU A N 1
ATOM 822 C CA . GLU A 1 99 ? -7.406 5.264 -12.525 1.00 97.44 99 GLU A CA 1
ATOM 823 C C . GLU A 1 99 ? -7.461 5.670 -11.038 1.00 97.44 99 GLU A C 1
ATOM 825 O O . GLU A 1 99 ? -8.453 6.209 -10.556 1.00 97.44 99 GLU A O 1
ATOM 830 N N . VAL A 1 100 ? -6.366 5.461 -10.301 1.00 98.25 100 VAL A N 1
ATOM 831 C CA . VAL A 1 100 ? -6.324 5.655 -8.842 1.00 98.25 100 VAL A CA 1
ATOM 832 C C . VAL A 1 100 ? -6.495 7.128 -8.455 1.00 98.25 100 VAL A C 1
ATOM 834 O O . VAL A 1 100 ? -5.670 7.977 -8.799 1.00 98.25 100 VAL A O 1
ATOM 837 N N . ASP A 1 101 ? -7.532 7.442 -7.678 1.00 98.00 101 ASP A N 1
ATOM 838 C CA . ASP A 1 101 ? -7.788 8.803 -7.180 1.00 98.00 101 ASP A CA 1
ATOM 839 C C . ASP A 1 101 ? -7.167 9.085 -5.810 1.00 98.00 101 ASP A C 1
ATOM 841 O O . ASP A 1 101 ? -6.762 10.218 -5.531 1.00 98.00 101 ASP A O 1
ATOM 845 N N . PHE A 1 102 ? -7.068 8.060 -4.960 1.00 97.81 102 PHE A N 1
ATOM 846 C CA . PHE A 1 102 ? -6.500 8.159 -3.621 1.00 97.81 102 PHE A CA 1
ATOM 847 C C . PHE A 1 102 ? -5.666 6.926 -3.276 1.00 97.81 102 PHE A C 1
ATOM 849 O O . PHE A 1 102 ? -6.167 5.806 -3.338 1.00 97.81 102 PHE A O 1
ATOM 856 N N . GLU A 1 103 ? -4.418 7.135 -2.856 1.00 97.81 103 GLU A N 1
ATOM 857 C CA . GLU A 1 103 ? -3.565 6.065 -2.334 1.00 97.81 103 GLU A CA 1
ATOM 858 C C . GLU A 1 103 ? -2.706 6.571 -1.164 1.00 97.81 103 GLU A C 1
ATOM 860 O O . GLU A 1 103 ? -1.844 7.443 -1.345 1.00 97.81 103 GLU A O 1
ATOM 865 N N . PRO A 1 104 ? -2.930 6.070 0.064 1.00 95.62 104 PRO A N 1
ATOM 866 C CA . PRO A 1 104 ? -2.078 6.390 1.193 1.00 95.62 104 PRO A CA 1
ATOM 867 C C . PRO A 1 104 ? -0.770 5.595 1.115 1.00 95.62 104 PRO A C 1
ATOM 869 O O . PRO A 1 104 ? -0.740 4.470 0.620 1.00 95.62 104 PRO A O 1
ATOM 872 N N . ALA A 1 105 ? 0.315 6.148 1.650 1.00 94.50 105 ALA A N 1
ATOM 873 C CA . ALA A 1 105 ? 1.586 5.439 1.731 1.00 94.50 105 ALA A CA 1
ATOM 874 C C . ALA A 1 105 ? 2.275 5.683 3.076 1.00 94.50 105 ALA A C 1
ATOM 876 O O . ALA A 1 105 ? 2.083 6.704 3.745 1.00 94.50 105 ALA A O 1
ATOM 877 N N . GLY A 1 106 ? 3.099 4.718 3.481 1.00 92.50 106 GLY A N 1
ATOM 878 C CA . GLY A 1 106 ? 3.873 4.827 4.712 1.00 92.50 106 GLY A CA 1
ATOM 879 C C . GLY A 1 106 ? 4.851 5.998 4.653 1.00 92.50 106 GLY A C 1
ATOM 880 O O . GLY A 1 106 ? 5.312 6.390 3.575 1.00 92.50 106 GLY A O 1
ATOM 881 N N . LYS A 1 107 ? 5.215 6.550 5.816 1.00 90.44 107 LYS A N 1
ATOM 882 C CA . LYS A 1 107 ? 6.096 7.729 5.893 1.00 90.44 107 LYS A CA 1
ATOM 883 C C . LYS A 1 107 ? 7.424 7.604 5.145 1.00 90.44 107 LYS A C 1
ATOM 885 O O . LYS A 1 107 ? 7.910 8.613 4.643 1.00 90.44 107 LYS A O 1
ATOM 890 N N . ASP A 1 108 ? 7.953 6.389 4.996 1.00 89.56 108 ASP A N 1
ATOM 891 C CA . ASP A 1 108 ? 9.192 6.121 4.256 1.00 89.56 108 ASP A CA 1
ATOM 892 C C . ASP A 1 108 ? 9.072 6.454 2.746 1.00 89.56 108 ASP A C 1
ATOM 894 O O . ASP A 1 108 ? 10.066 6.796 2.108 1.00 89.56 108 ASP A O 1
ATOM 898 N N . HIS A 1 109 ? 7.864 6.439 2.166 1.00 92.75 109 HIS A N 1
ATOM 899 C CA . HIS A 1 109 ? 7.630 6.831 0.766 1.00 92.75 109 HIS A CA 1
ATOM 900 C C . HIS A 1 109 ? 7.404 8.337 0.571 1.00 92.75 109 HIS A C 1
ATOM 902 O O . HIS A 1 109 ? 7.567 8.826 -0.549 1.00 92.75 109 HIS A O 1
ATOM 908 N N . HIS A 1 110 ? 7.056 9.051 1.646 1.00 91.56 110 HIS A N 1
ATOM 909 C CA . HIS A 1 110 ? 6.738 10.485 1.675 1.00 91.56 110 HIS A CA 1
ATOM 910 C C . HIS A 1 110 ? 7.911 11.375 2.110 1.00 91.56 110 HIS A C 1
ATOM 912 O O . HIS A 1 110 ? 7.720 12.568 2.358 1.00 91.56 110 HIS A O 1
ATOM 918 N N . SER A 1 111 ? 9.112 10.818 2.258 1.00 89.69 111 SER A N 1
ATOM 919 C CA . SER A 1 111 ? 10.319 11.622 2.447 1.00 89.69 111 SER A CA 1
ATOM 920 C C . SER A 1 111 ? 10.559 12.531 1.236 1.00 89.69 111 SER A C 1
ATOM 922 O O . SER A 1 111 ? 10.103 12.240 0.130 1.00 89.69 111 SER A O 1
ATOM 924 N N . GLN A 1 112 ? 11.269 13.642 1.438 1.00 86.00 112 GLN A N 1
ATOM 925 C CA . GLN A 1 112 ? 11.635 14.545 0.346 1.00 86.00 112 GLN A CA 1
ATOM 926 C C . GLN A 1 112 ? 12.499 13.801 -0.681 1.00 86.00 112 GLN A C 1
ATOM 928 O O . GLN A 1 112 ? 13.522 13.224 -0.320 1.00 86.00 112 GLN A O 1
ATOM 933 N N . GLY A 1 113 ? 12.077 13.793 -1.949 1.00 85.44 113 GLY A N 1
ATOM 934 C CA . GLY A 1 113 ? 12.733 12.985 -2.989 1.00 85.44 113 GLY A CA 1
ATOM 935 C C . GLY A 1 113 ? 12.478 11.479 -2.852 1.00 85.44 113 GLY A C 1
ATOM 936 O O . GLY A 1 113 ? 13.116 10.656 -3.513 1.00 85.44 113 GLY A O 1
ATOM 937 N N . GLY A 1 114 ? 11.530 11.108 -1.992 1.00 89.44 114 GLY A N 1
ATOM 938 C CA . GLY A 1 114 ? 11.090 9.748 -1.763 1.00 89.44 114 GLY A CA 1
ATOM 939 C C . GLY A 1 114 ? 10.375 9.141 -2.967 1.00 89.44 114 GLY A C 1
ATOM 940 O O . GLY A 1 114 ? 10.302 9.680 -4.074 1.00 89.44 114 GLY A O 1
ATOM 941 N N . SER A 1 115 ? 9.829 7.953 -2.741 1.00 92.75 115 SER A N 1
ATOM 942 C CA . SER A 1 115 ? 9.158 7.178 -3.789 1.00 92.75 115 SER A CA 1
ATOM 943 C C . SER A 1 115 ? 7.972 7.930 -4.377 1.00 92.75 115 SER A C 1
ATOM 945 O O . SER A 1 115 ? 7.823 7.980 -5.598 1.00 92.75 115 SER A O 1
ATOM 947 N N . PHE A 1 116 ? 7.166 8.548 -3.512 1.00 94.06 116 PHE A N 1
ATOM 948 C CA . PHE A 1 116 ? 5.955 9.239 -3.920 1.00 94.06 116 PHE A CA 1
ATOM 949 C C . PHE A 1 116 ? 6.274 10.487 -4.753 1.00 94.06 116 PHE A C 1
ATOM 951 O O . PHE A 1 116 ? 5.699 10.660 -5.822 1.00 94.06 116 PHE A O 1
ATOM 958 N N . ASP A 1 117 ? 7.253 11.299 -4.336 1.00 92.81 117 ASP A N 1
ATOM 959 C CA . ASP A 1 117 ? 7.686 12.491 -5.081 1.00 92.81 117 ASP A CA 1
ATOM 960 C C . ASP A 1 117 ? 8.157 12.144 -6.494 1.00 92.81 117 ASP A C 1
ATOM 962 O O . ASP A 1 117 ? 7.712 12.766 -7.455 1.00 92.81 117 ASP A O 1
ATOM 966 N N . THR A 1 118 ? 9.011 11.124 -6.638 1.00 94.12 118 THR A N 1
ATOM 967 C CA . THR A 1 118 ? 9.448 10.680 -7.972 1.00 94.12 118 THR A CA 1
ATOM 968 C C . THR A 1 118 ? 8.287 10.146 -8.810 1.00 94.12 118 THR A C 1
ATOM 970 O O . THR A 1 118 ? 8.168 10.494 -9.981 1.00 94.12 118 THR A O 1
ATOM 973 N N . SER A 1 119 ? 7.384 9.373 -8.202 1.00 96.06 119 SER A N 1
ATOM 974 C CA . SER A 1 119 ? 6.252 8.762 -8.903 1.00 96.06 119 SER A CA 1
ATOM 975 C C . SER A 1 119 ? 5.234 9.797 -9.392 1.00 96.06 119 SER A C 1
ATOM 977 O O . SER A 1 119 ? 4.633 9.581 -10.438 1.00 96.06 119 SER A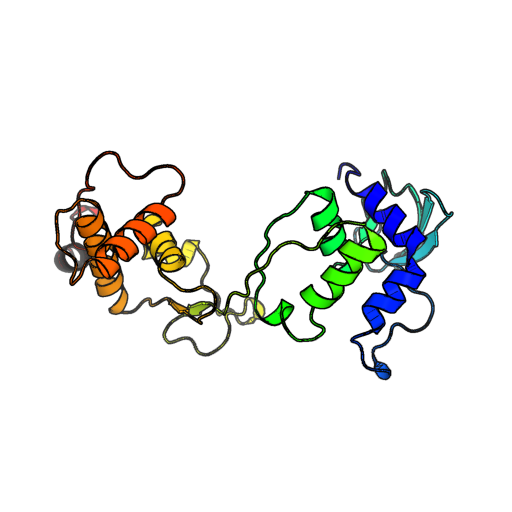 O 1
ATOM 979 N N . LYS A 1 120 ? 5.073 10.942 -8.704 1.00 96.75 120 LYS A N 1
ATOM 980 C CA . LYS A 1 120 ? 4.226 12.056 -9.178 1.00 96.75 120 LYS A CA 1
ATOM 981 C C . LYS A 1 120 ? 4.659 12.577 -10.544 1.00 96.75 120 LYS A C 1
ATOM 983 O O . LYS A 1 120 ? 3.830 12.700 -11.434 1.00 96.75 120 LYS A O 1
ATOM 988 N N . HIS A 1 121 ? 5.954 12.847 -10.700 1.00 96.44 121 HIS A N 1
ATOM 989 C CA . HIS A 1 121 ? 6.502 13.316 -11.976 1.00 96.44 121 HIS A CA 1
ATOM 990 C C . HIS A 1 121 ? 6.376 12.226 -13.039 1.00 96.44 121 HIS A C 1
ATOM 992 O O . HIS A 1 121 ? 5.973 12.500 -14.157 1.00 96.44 121 HIS A O 1
ATOM 998 N N . VAL A 1 122 ? 6.631 10.961 -12.683 1.00 97.56 122 VAL A N 1
ATOM 999 C CA . VAL A 1 122 ? 6.468 9.853 -13.635 1.00 97.56 122 VAL A CA 1
ATOM 1000 C C . VAL A 1 122 ? 5.020 9.738 -14.130 1.00 97.56 122 VAL A C 1
ATOM 1002 O O . VAL A 1 122 ? 4.807 9.651 -15.334 1.00 97.56 122 VAL A O 1
ATOM 1005 N N . VAL A 1 123 ? 4.014 9.737 -13.249 1.00 98.19 123 VAL A N 1
ATOM 1006 C CA . VAL A 1 123 ? 2.611 9.594 -13.686 1.00 98.19 123 VAL A CA 1
ATOM 1007 C C . VAL A 1 123 ? 2.145 10.765 -14.550 1.00 98.19 123 VAL A C 1
ATOM 1009 O O . VAL A 1 123 ? 1.454 10.547 -15.545 1.00 98.19 123 VAL A O 1
ATOM 1012 N N . GLU A 1 124 ? 2.587 11.979 -14.233 1.00 97.31 124 GLU A N 1
ATOM 1013 C CA . GLU A 1 124 ? 2.217 13.186 -14.968 1.00 97.31 124 GLU A CA 1
ATOM 1014 C C . GLU A 1 124 ? 2.948 13.275 -16.316 1.00 97.31 124 GLU A C 1
ATOM 1016 O O . GLU A 1 124 ? 2.310 13.344 -17.367 1.00 97.31 124 GLU A O 1
ATOM 1021 N N . ASP A 1 125 ? 4.276 13.163 -16.316 1.00 96.50 125 ASP A N 1
ATOM 1022 C CA . ASP A 1 125 ? 5.104 13.415 -17.498 1.00 96.50 125 ASP A CA 1
ATOM 1023 C C . ASP A 1 125 ? 5.145 12.217 -18.468 1.00 96.50 125 ASP A C 1
ATOM 1025 O O . ASP A 1 125 ? 5.248 12.365 -19.696 1.00 96.50 125 ASP A O 1
ATOM 1029 N N . VAL A 1 126 ? 5.063 10.991 -17.938 1.00 97.56 126 VAL A N 1
ATOM 1030 C CA . VAL A 1 126 ? 5.149 9.759 -18.739 1.00 97.56 126 VAL A CA 1
ATOM 1031 C C . VAL A 1 126 ? 3.769 9.276 -19.136 1.00 97.56 126 VAL A C 1
ATOM 1033 O O . VAL A 1 126 ? 3.547 9.031 -20.324 1.00 97.56 126 VAL A O 1
ATOM 1036 N N . TYR A 1 127 ? 2.847 9.207 -18.180 1.00 97.88 127 TYR A N 1
ATOM 1037 C CA . TYR A 1 127 ? 1.533 8.598 -18.380 1.00 97.88 127 TYR A CA 1
ATOM 1038 C C . TYR A 1 127 ? 0.394 9.612 -18.562 1.00 97.88 127 TYR A C 1
ATOM 1040 O O . TYR A 1 127 ? -0.704 9.213 -18.939 1.00 97.88 127 TYR A O 1
ATOM 1048 N N . GLY A 1 128 ? 0.643 10.915 -18.376 1.00 96.69 128 GLY A N 1
ATOM 1049 C CA . GLY A 1 128 ? -0.335 11.969 -18.655 1.00 96.69 128 GLY A CA 1
ATOM 1050 C C . GLY A 1 128 ? -1.499 12.040 -17.665 1.00 96.69 128 GLY A C 1
ATOM 1051 O O . GLY A 1 128 ? -2.526 12.634 -17.992 1.00 96.69 128 GLY A O 1
ATOM 1052 N N . ARG A 1 129 ? -1.369 11.445 -16.470 1.00 96.62 129 ARG A N 1
ATOM 1053 C CA . ARG A 1 129 ? -2.412 1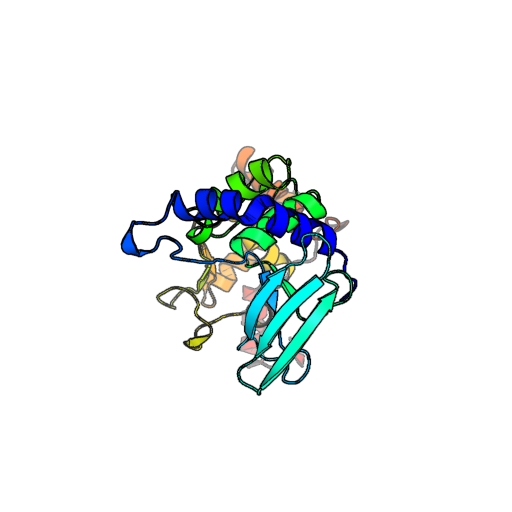1.465 -15.434 1.00 96.62 129 ARG A CA 1
ATOM 1054 C C . ARG A 1 129 ? -1.961 12.268 -14.222 1.00 96.62 129 ARG A C 1
ATOM 1056 O O . ARG A 1 129 ? -0.811 12.211 -13.799 1.00 96.62 129 ARG A O 1
ATOM 1063 N N . LYS A 1 130 ? -2.908 12.984 -13.615 1.00 97.44 130 LYS A N 1
ATOM 1064 C CA . LYS A 1 130 ? -2.690 13.649 -12.331 1.00 97.44 130 LYS A CA 1
ATOM 1065 C C . LYS A 1 130 ? -2.359 12.606 -11.247 1.00 97.44 130 LYS A C 1
ATOM 1067 O O . LYS A 1 130 ? -3.050 11.584 -11.172 1.00 97.44 130 LYS A O 1
ATOM 1072 N N . PRO A 1 131 ? -1.357 12.848 -10.386 1.00 97.25 131 PRO A N 1
ATOM 1073 C CA . PRO A 1 131 ? -1.069 11.937 -9.288 1.00 97.25 131 PRO A CA 1
ATOM 1074 C C . PRO A 1 131 ? -2.253 11.814 -8.320 1.00 97.25 131 PRO A C 1
ATOM 1076 O O . PRO A 1 131 ? -2.951 12.812 -8.092 1.00 97.25 131 PRO A O 1
ATOM 1079 N N . PRO A 1 132 ? -2.464 10.625 -7.724 1.00 97.94 132 PRO A N 1
ATOM 1080 C CA . PRO A 1 132 ? -3.512 10.430 -6.735 1.00 97.94 132 PRO A CA 1
ATOM 1081 C C . PRO A 1 132 ? -3.317 11.361 -5.539 1.00 97.94 132 PRO A C 1
ATOM 1083 O O . PRO A 1 132 ? -2.194 11.719 -5.155 1.00 97.94 132 PRO A O 1
ATOM 1086 N N . VAL A 1 133 ? -4.430 11.723 -4.906 1.00 97.25 133 VAL A N 1
ATOM 1087 C CA . VAL A 1 133 ? -4.393 12.281 -3.556 1.00 97.25 133 VAL A CA 1
ATOM 1088 C C . VAL A 1 133 ? -3.791 11.222 -2.638 1.00 97.25 133 VAL A C 1
ATOM 1090 O O . VAL A 1 133 ? -3.983 10.025 -2.816 1.00 97.25 133 VAL A O 1
ATOM 1093 N N . THR A 1 134 ? -3.030 11.649 -1.646 1.00 95.56 134 THR A N 1
ATOM 1094 C CA . THR A 1 134 ? -2.346 10.721 -0.754 1.00 95.56 134 THR A CA 1
ATOM 1095 C C . THR A 1 134 ? -2.438 11.184 0.682 1.00 95.56 134 THR A C 1
ATOM 1097 O O . THR A 1 134 ? -2.640 12.370 0.958 1.00 95.56 134 THR A O 1
ATOM 1100 N N . PHE A 1 135 ? -2.251 10.246 1.599 1.00 93.88 135 PHE A N 1
ATOM 1101 C CA . PHE A 1 135 ? -2.125 10.523 3.013 1.00 93.88 135 PHE A CA 1
ATOM 1102 C C . PHE A 1 135 ? -0.980 9.703 3.595 1.00 93.88 135 PHE A C 1
ATOM 1104 O O . PHE A 1 135 ? -0.882 8.497 3.370 1.00 93.88 135 PHE A O 1
ATOM 1111 N N . ARG A 1 136 ? -0.124 10.369 4.371 1.00 94.19 136 ARG A N 1
ATOM 1112 C CA . ARG A 1 136 ? 1.012 9.729 5.026 1.00 94.19 136 ARG A CA 1
ATOM 1113 C C . ARG A 1 136 ? 0.553 9.056 6.313 1.00 94.19 136 ARG A C 1
ATOM 1115 O O . ARG A 1 136 ? 0.195 9.769 7.254 1.00 94.19 136 ARG A O 1
ATOM 1122 N N . TYR A 1 137 ? 0.638 7.730 6.378 1.00 93.50 137 TYR A N 1
ATOM 1123 C CA . TYR A 1 137 ? 0.454 7.014 7.640 1.00 93.50 137 TYR A CA 1
ATOM 1124 C C . TYR A 1 137 ? 1.782 6.719 8.347 1.00 93.50 137 TYR A C 1
ATOM 1126 O O . TYR A 1 137 ? 2.837 6.585 7.713 1.00 93.50 137 TYR A O 1
ATOM 1134 N N . ASP A 1 138 ? 1.723 6.669 9.674 1.00 92.19 138 ASP A N 1
ATOM 1135 C CA . ASP A 1 138 ? 2.860 6.393 10.544 1.00 92.19 138 ASP A CA 1
ATOM 1136 C C . ASP A 1 138 ? 2.939 4.908 10.951 1.00 92.19 138 ASP A C 1
ATOM 1138 O O . ASP A 1 138 ? 2.148 4.077 10.503 1.00 92.19 138 ASP A O 1
ATOM 1142 N N . PHE A 1 139 ? 3.946 4.545 11.746 1.00 88.31 139 PHE A N 1
ATOM 1143 C CA . PHE A 1 139 ? 4.167 3.164 12.154 1.00 88.31 139 PHE A CA 1
ATOM 1144 C C . PHE A 1 139 ? 3.151 2.668 13.175 1.00 88.31 139 PHE A C 1
ATOM 1146 O O . PHE A 1 139 ? 2.668 3.394 14.043 1.00 88.31 139 PHE A O 1
ATOM 1153 N N . ILE A 1 140 ? 2.924 1.363 13.093 1.00 88.50 140 ILE A N 1
ATOM 1154 C CA . ILE A 1 140 ? 2.188 0.586 14.077 1.00 88.50 140 ILE A CA 1
ATOM 1155 C C . ILE A 1 140 ? 3.221 -0.141 14.930 1.00 88.50 140 ILE A C 1
ATOM 1157 O O . ILE A 1 140 ? 4.101 -0.827 14.401 1.00 88.50 140 ILE A O 1
ATOM 1161 N N . GLY A 1 141 ? 3.145 0.049 16.240 1.00 87.56 141 GLY A N 1
ATOM 1162 C CA . GLY A 1 141 ? 3.998 -0.601 17.226 1.00 87.56 141 GLY A CA 1
ATOM 1163 C C . GLY A 1 141 ? 3.237 -1.621 18.065 1.00 87.56 141 GLY A C 1
ATOM 1164 O O . GLY A 1 141 ? 2.009 -1.665 18.063 1.00 87.56 141 GLY A O 1
ATOM 1165 N N . ILE A 1 142 ? 3.986 -2.407 18.835 1.00 86.44 142 ILE A N 1
ATOM 1166 C CA . ILE A 1 142 ? 3.444 -3.305 19.859 1.00 86.44 142 ILE A CA 1
ATOM 1167 C C . ILE A 1 142 ? 4.005 -2.864 21.204 1.00 86.44 142 ILE A C 1
ATOM 1169 O O . ILE A 1 142 ? 5.217 -2.659 21.345 1.00 86.44 142 ILE A O 1
ATOM 1173 N N . LYS A 1 143 ? 3.141 -2.712 22.205 1.00 85.69 143 LYS A N 1
ATOM 1174 C CA . LYS A 1 143 ? 3.551 -2.257 23.532 1.00 85.69 143 LYS A CA 1
ATOM 1175 C C . LYS A 1 143 ? 4.567 -3.236 24.123 1.00 85.69 143 LYS A C 1
ATOM 1177 O O . LYS A 1 143 ? 4.418 -4.449 24.020 1.00 85.69 143 LYS A O 1
ATOM 1182 N N . GLY A 1 144 ? 5.640 -2.704 24.707 1.00 80.00 144 GLY A N 1
ATOM 1183 C CA . GLY A 1 144 ? 6.724 -3.512 25.279 1.00 80.00 144 GLY A CA 1
ATOM 1184 C C . GLY A 1 144 ? 7.707 -4.108 24.260 1.00 80.00 144 GLY A C 1
ATOM 1185 O O . GLY A 1 144 ? 8.723 -4.664 24.672 1.00 80.00 144 GLY A O 1
ATOM 1186 N N . SER A 1 145 ? 7.478 -3.949 22.951 1.00 76.25 145 SER A N 1
ATOM 1187 C CA . SER 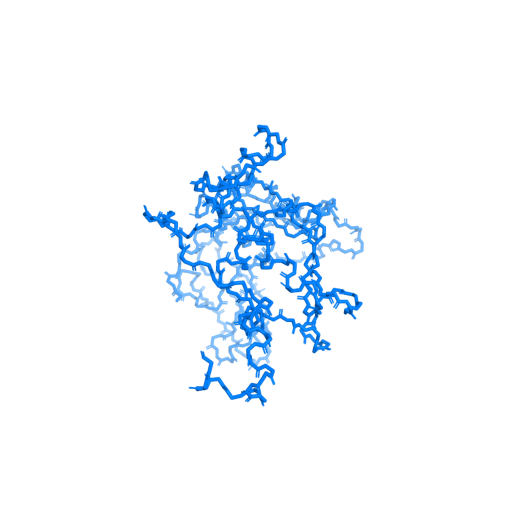A 1 145 ? 8.426 -4.356 21.908 1.00 76.25 145 SER A CA 1
ATOM 1188 C C . SER A 1 145 ? 9.148 -3.138 21.326 1.00 76.25 145 SER A C 1
ATOM 1190 O O . SER A 1 145 ? 8.549 -2.380 20.566 1.00 76.25 145 SER A O 1
ATOM 1192 N N . PRO A 1 146 ? 10.434 -2.913 21.656 1.00 65.19 146 PRO A N 1
ATOM 1193 C CA . PRO A 1 146 ? 11.164 -1.765 21.137 1.00 65.19 146 PRO A CA 1
ATOM 1194 C C . PRO A 1 146 ? 11.500 -1.935 19.648 1.00 65.19 146 PRO A C 1
ATOM 1196 O O . PRO A 1 146 ? 12.045 -2.965 19.235 1.00 65.19 146 PRO A O 1
ATOM 1199 N N . GLY A 1 147 ? 11.258 -0.877 18.871 1.00 63.81 147 GLY A N 1
ATOM 1200 C CA . GLY A 1 147 ? 11.648 -0.753 17.463 1.00 63.81 147 GLY A CA 1
ATOM 1201 C C . GLY A 1 147 ? 10.535 -1.066 16.458 1.00 63.81 147 GLY A C 1
ATOM 1202 O O . GLY A 1 147 ? 9.442 -1.491 16.818 1.00 63.81 147 GLY A O 1
ATOM 1203 N N . LYS A 1 148 ? 10.828 -0.840 15.169 1.00 65.88 148 LYS A N 1
ATOM 1204 C CA . LYS A 1 148 ? 9.918 -1.182 14.064 1.00 65.88 148 LYS A CA 1
ATOM 1205 C C . LYS A 1 148 ? 9.721 -2.701 13.998 1.00 65.88 148 LYS A C 1
ATOM 1207 O O . LYS A 1 148 ? 10.699 -3.446 14.123 1.00 65.88 148 LYS A O 1
ATOM 1212 N N . MET A 1 149 ? 8.490 -3.143 13.731 1.00 68.81 149 MET A N 1
ATOM 1213 C CA . MET A 1 149 ? 8.218 -4.542 13.391 1.00 68.81 149 MET A CA 1
ATOM 1214 C C . MET A 1 149 ? 9.092 -4.968 12.205 1.00 68.81 149 MET A C 1
ATOM 1216 O O . MET A 1 149 ? 9.235 -4.238 11.224 1.00 68.81 149 MET A O 1
ATOM 1220 N N . SER A 1 150 ? 9.727 -6.133 12.319 1.00 64.06 150 SER A N 1
ATOM 1221 C CA . SER A 1 150 ? 10.689 -6.620 11.329 1.00 64.06 150 SER A CA 1
ATOM 1222 C C . SER A 1 150 ? 10.591 -8.134 11.215 1.00 64.06 150 SER A C 1
ATOM 1224 O O . SER A 1 150 ? 10.950 -8.863 12.144 1.00 64.06 150 SER A O 1
ATOM 1226 N N . SER A 1 151 ? 10.122 -8.598 10.053 1.00 62.12 151 SER A N 1
ATOM 1227 C CA . SER A 1 151 ? 9.957 -10.022 9.732 1.00 62.12 151 SER A CA 1
ATOM 1228 C C . SER A 1 151 ? 11.274 -10.784 9.820 1.00 62.12 151 SER A C 1
ATOM 1230 O O . SER A 1 151 ? 11.323 -11.865 10.396 1.00 62.12 151 SER A O 1
ATOM 1232 N N . SER A 1 152 ? 12.372 -10.178 9.368 1.00 59.47 152 SER A N 1
ATOM 1233 C CA . SER A 1 152 ? 13.710 -10.773 9.437 1.00 59.47 152 SER A CA 1
ATOM 1234 C C . SER A 1 152 ? 14.268 -10.919 10.857 1.00 59.47 152 SER A C 1
ATOM 1236 O O . SER A 1 152 ? 15.209 -11.682 11.056 1.00 59.47 152 SER A O 1
ATOM 1238 N N . LYS A 1 153 ? 13.704 -10.221 11.854 1.00 60.72 153 LYS A N 1
ATOM 1239 C CA . LYS A 1 153 ? 14.118 -10.308 13.266 1.00 60.72 153 LYS A CA 1
ATOM 1240 C C . LYS A 1 153 ? 13.143 -11.108 14.140 1.00 60.72 153 LYS A C 1
ATOM 1242 O O . LYS A 1 153 ? 13.313 -11.112 15.357 1.00 60.72 153 LYS A O 1
ATOM 1247 N N . GLY A 1 154 ? 12.123 -11.742 13.550 1.00 60.06 154 GLY A N 1
ATOM 1248 C CA . GLY A 1 154 ? 11.130 -12.550 14.273 1.00 60.06 154 GLY A CA 1
ATOM 1249 C C . GLY A 1 154 ? 10.242 -11.757 15.241 1.00 60.06 154 GLY A C 1
ATOM 1250 O O . GLY A 1 154 ? 9.625 -12.343 16.121 1.00 60.06 154 GLY A O 1
ATOM 1251 N N . LYS A 1 155 ? 10.194 -10.425 15.107 1.00 62.75 155 LYS A N 1
ATOM 1252 C CA . LYS A 1 155 ? 9.376 -9.522 15.932 1.00 62.75 155 LYS A CA 1
ATOM 1253 C C . LYS A 1 155 ? 8.274 -8.916 15.075 1.00 62.75 155 LYS A C 1
ATOM 1255 O O . LYS A 1 155 ? 8.318 -7.728 14.744 1.00 62.75 155 LYS A O 1
ATOM 1260 N N . VAL A 1 156 ? 7.348 -9.758 14.640 1.00 71.44 156 VAL A N 1
ATOM 1261 C CA . VAL A 1 156 ? 6.159 -9.346 13.892 1.00 71.44 156 VAL A CA 1
ATOM 1262 C C . VAL A 1 156 ? 4.961 -9.929 14.603 1.00 71.44 156 VAL A C 1
ATOM 1264 O O . VAL A 1 156 ? 4.978 -11.101 14.955 1.00 71.44 156 VAL A O 1
ATOM 1267 N N . VAL A 1 157 ? 3.969 -9.081 14.822 1.00 78.56 157 VAL A N 1
ATOM 1268 C CA . VAL A 1 157 ? 2.618 -9.496 15.164 1.00 78.56 157 VAL A CA 1
ATOM 1269 C C . VAL A 1 157 ? 1.807 -9.298 13.895 1.00 78.56 157 VAL A C 1
ATOM 1271 O O . VAL A 1 157 ? 1.833 -8.210 13.311 1.00 78.56 157 VAL A O 1
ATOM 1274 N N . ASP A 1 158 ? 1.149 -10.355 13.443 1.00 86.56 158 ASP A N 1
ATOM 1275 C CA . ASP A 1 158 ? 0.279 -10.314 12.275 1.00 86.56 158 ASP A CA 1
ATOM 1276 C C . ASP A 1 158 ? -1.208 -10.225 12.668 1.00 86.56 158 ASP A C 1
ATOM 1278 O O . ASP A 1 158 ? -1.571 -10.163 13.844 1.00 86.56 158 ASP A O 1
ATOM 1282 N N . LEU A 1 159 ? -2.095 -10.142 11.673 1.00 90.62 159 LEU A N 1
ATOM 1283 C CA . LEU A 1 159 ? -3.538 -10.096 11.930 1.00 90.62 159 LEU A CA 1
ATOM 1284 C C . LEU A 1 159 ? -4.045 -11.347 12.675 1.00 90.62 159 LEU A C 1
ATOM 1286 O O . LEU A 1 159 ? -4.791 -11.168 13.636 1.00 90.62 159 LEU A O 1
ATOM 1290 N N . PRO A 1 160 ? -3.663 -12.587 12.300 1.00 92.06 160 PRO A N 1
ATOM 1291 C CA . PRO A 1 160 ? -3.966 -13.771 13.100 1.00 92.06 160 PRO A CA 1
ATOM 1292 C C . PRO A 1 160 ? -3.585 -13.641 14.577 1.00 92.06 160 PRO A C 1
ATOM 1294 O O . PRO A 1 160 ? -4.401 -13.988 15.427 1.00 92.06 160 PRO A O 1
ATOM 1297 N N . ASP A 1 161 ? -2.407 -13.104 14.898 1.00 89.19 161 ASP A N 1
ATOM 1298 C CA . ASP A 1 161 ? -1.980 -12.890 16.283 1.00 89.19 161 ASP A CA 1
ATOM 1299 C C . ASP A 1 161 ? -2.891 -11.903 17.030 1.00 89.19 161 ASP A C 1
ATOM 1301 O O . ASP A 1 161 ? -3.271 -12.170 18.173 1.00 89.19 161 ASP A O 1
ATOM 1305 N N . LEU A 1 162 ? -3.300 -10.797 16.388 1.00 91.88 162 LEU A N 1
ATOM 1306 C CA . LEU A 1 162 ? -4.280 -9.859 16.963 1.00 91.88 162 LEU A CA 1
ATOM 1307 C C . LEU A 1 162 ? -5.591 -10.577 17.282 1.00 91.88 162 LEU A C 1
ATOM 1309 O O . LEU A 1 162 ? -6.135 -10.413 18.373 1.00 91.88 162 LEU A O 1
ATOM 1313 N N . LEU A 1 163 ? -6.085 -11.381 16.340 1.00 94.94 163 LEU A N 1
ATOM 1314 C CA . LEU A 1 163 ? -7.388 -12.043 16.426 1.00 94.94 163 LEU A CA 1
ATOM 1315 C C . LEU A 1 163 ? -7.453 -13.152 17.485 1.00 94.94 163 LEU A C 1
ATOM 1317 O O . LEU A 1 163 ? -8.538 -13.635 17.800 1.00 94.94 163 LEU A O 1
ATOM 1321 N N . ARG A 1 164 ? -6.319 -13.537 18.082 1.00 92.50 164 ARG A N 1
ATOM 1322 C CA . ARG A 1 164 ? -6.299 -14.426 19.256 1.00 92.50 164 ARG A CA 1
ATOM 1323 C C . ARG A 1 164 ? -6.771 -13.735 20.534 1.00 92.50 164 ARG A C 1
ATOM 1325 O O . ARG A 1 164 ? -7.112 -14.424 21.490 1.00 92.50 164 ARG A O 1
ATOM 1332 N N . VAL A 1 165 ? -6.741 -12.402 20.571 1.00 93.00 165 VAL A N 1
ATOM 1333 C CA . VAL A 1 165 ? -7.054 -11.591 21.761 1.00 93.00 165 VAL A CA 1
ATOM 1334 C C . VAL A 1 165 ? -8.168 -10.584 21.478 1.00 93.00 165 VAL A C 1
ATOM 1336 O O . VAL A 1 165 ? -9.017 -10.339 22.336 1.00 93.00 165 VAL A O 1
ATOM 1339 N N . TYR A 1 166 ? -8.185 -10.007 20.280 1.00 95.94 166 TYR A N 1
ATOM 1340 C CA . TYR A 1 166 ? -9.104 -8.954 19.872 1.00 95.94 166 TYR A CA 1
ATOM 1341 C C . TYR A 1 166 ? -10.172 -9.457 18.906 1.00 95.94 166 TYR A C 1
ATOM 1343 O O . TYR A 1 166 ? -9.870 -10.139 17.929 1.00 95.94 166 TYR A O 1
ATOM 1351 N N . GLN A 1 167 ? -11.419 -9.044 19.132 1.00 95.50 167 GLN A N 1
ATOM 1352 C CA . GLN A 1 167 ? -12.494 -9.226 18.160 1.00 95.50 167 GLN A CA 1
ATOM 1353 C C . GLN A 1 167 ? -12.193 -8.463 16.854 1.00 95.50 167 GLN A C 1
ATOM 1355 O O . GLN A 1 167 ? -11.629 -7.363 16.909 1.00 95.50 167 GLN A O 1
ATOM 1360 N N . PRO A 1 168 ? -12.582 -8.992 15.676 1.00 95.56 168 PRO A N 1
ATOM 1361 C CA . PRO A 1 168 ? -12.355 -8.331 14.389 1.00 95.56 168 PRO A CA 1
ATOM 1362 C C . PRO A 1 168 ? -12.878 -6.887 14.324 1.00 95.56 168 PRO A C 1
ATOM 1364 O O . PRO A 1 168 ? -12.229 -6.015 13.745 1.00 95.56 168 PRO A O 1
ATOM 1367 N N . GLU A 1 169 ? -14.041 -6.628 14.917 1.00 94.88 169 GLU A N 1
ATOM 1368 C CA . GLU A 1 169 ? -14.703 -5.321 14.979 1.00 94.88 169 GLU A CA 1
ATOM 1369 C C . GLU A 1 169 ? -13.865 -4.328 15.779 1.00 94.88 169 GLU A C 1
ATOM 1371 O O . GLU A 1 169 ? -13.636 -3.199 15.343 1.00 94.88 169 GLU A O 1
ATOM 1376 N N . LEU A 1 170 ? -13.340 -4.785 16.914 1.00 95.88 170 LEU A N 1
ATOM 1377 C CA . LEU A 1 170 ? -12.484 -3.999 17.785 1.00 95.88 170 LEU A CA 1
ATOM 1378 C C . LEU A 1 170 ? -11.143 -3.688 17.106 1.00 95.88 170 LEU A C 1
ATOM 1380 O O . LEU A 1 170 ? -10.666 -2.556 17.187 1.00 95.88 170 LEU A O 1
ATOM 1384 N N . VAL A 1 171 ? -10.562 -4.636 16.359 1.00 96.00 171 VAL A N 1
ATOM 1385 C CA . VAL A 1 171 ? -9.366 -4.358 15.545 1.00 96.00 171 VAL A CA 1
ATOM 1386 C C . VAL A 1 171 ? -9.659 -3.249 14.533 1.00 96.00 171 VAL A C 1
ATOM 1388 O O . VAL A 1 171 ? -8.906 -2.284 14.468 1.00 96.00 171 VAL A O 1
ATOM 1391 N N . ARG A 1 172 ? -10.767 -3.309 13.784 1.00 96.31 172 ARG A N 1
ATOM 1392 C CA . ARG A 1 172 ? -11.136 -2.231 12.843 1.00 96.31 172 ARG A CA 1
ATOM 1393 C C . ARG A 1 172 ? -11.365 -0.897 13.555 1.00 96.31 172 ARG A C 1
ATOM 1395 O O . ARG A 1 172 ? -10.913 0.136 13.063 1.00 96.31 172 ARG A O 1
ATOM 1402 N N . TYR A 1 173 ? -12.003 -0.918 14.724 1.00 96.44 173 TYR A N 1
ATOM 1403 C CA . TYR A 1 173 ? -12.205 0.256 15.573 1.00 96.44 173 TYR A CA 1
ATOM 1404 C C . TYR A 1 173 ? -10.882 0.922 15.967 1.00 96.44 173 TYR A C 1
ATOM 1406 O O . TYR A 1 173 ? -10.768 2.141 15.847 1.00 96.44 173 TYR A O 1
ATOM 1414 N N . LEU A 1 174 ? -9.855 0.149 16.342 1.00 95.06 174 LEU A N 1
ATOM 1415 C CA . LEU A 1 174 ? -8.532 0.700 16.658 1.00 95.06 174 LEU A CA 1
ATOM 1416 C C . LEU A 1 174 ? -7.943 1.491 15.484 1.00 95.06 174 LEU A C 1
ATOM 1418 O O . LEU A 1 174 ? -7.406 2.581 15.685 1.00 95.06 174 LEU A O 1
ATOM 1422 N N . PHE A 1 175 ? -8.068 0.975 14.259 1.00 93.62 175 PHE A N 1
ATOM 1423 C CA . PHE A 1 175 ? -7.560 1.653 13.065 1.00 93.62 175 PHE A CA 1
ATOM 1424 C C . PHE A 1 175 ? -8.414 2.870 12.682 1.00 93.62 175 PHE A C 1
ATOM 1426 O O . PHE A 1 175 ? -7.858 3.910 12.340 1.00 93.62 175 PHE A O 1
ATOM 1433 N N . ALA A 1 176 ? -9.744 2.776 12.778 1.00 95.06 176 ALA A N 1
ATOM 1434 C CA . ALA A 1 176 ? -10.660 3.872 12.453 1.00 95.06 176 ALA A CA 1
ATOM 1435 C C . ALA A 1 176 ? -10.601 5.028 13.471 1.00 95.06 176 ALA A C 1
ATOM 1437 O O . ALA A 1 176 ? -10.748 6.193 13.102 1.00 95.06 176 ALA A O 1
ATOM 1438 N N . GLY A 1 177 ? -10.371 4.717 14.750 1.00 93.12 177 GLY A N 1
ATOM 1439 C CA . GLY A 1 177 ? -10.282 5.692 15.841 1.00 93.12 177 GLY A CA 1
ATOM 1440 C C . GLY A 1 177 ? -8.925 6.387 15.962 1.00 93.12 177 GLY A C 1
ATOM 1441 O O . GLY A 1 177 ? -8.786 7.361 16.706 1.00 93.12 177 GLY A O 1
ATOM 1442 N N . THR A 1 178 ? -7.921 5.917 15.224 1.00 92.44 178 THR A N 1
ATOM 1443 C CA . THR A 1 178 ? -6.557 6.441 15.272 1.00 92.44 178 THR A CA 1
ATOM 1444 C C . THR A 1 178 ? -6.295 7.380 14.102 1.00 92.44 178 THR A C 1
ATOM 1446 O O . THR A 1 178 ? -6.605 7.087 12.949 1.00 92.44 178 THR A O 1
ATOM 1449 N N . ARG A 1 179 ? -5.664 8.527 14.375 1.00 92.06 179 ARG A N 1
ATOM 1450 C CA . ARG A 1 179 ? -5.229 9.424 13.300 1.00 92.06 179 ARG A CA 1
ATOM 1451 C C . ARG A 1 179 ? -4.104 8.754 12.504 1.00 92.06 179 ARG A C 1
ATOM 1453 O O . ARG A 1 179 ? -3.116 8.345 13.109 1.00 92.06 179 ARG A O 1
ATOM 1460 N N . PRO A 1 180 ? -4.162 8.697 11.162 1.00 89.69 180 PRO A N 1
ATOM 1461 C CA . PRO A 1 180 ? -3.162 7.926 10.427 1.00 89.69 180 PRO A CA 1
ATOM 1462 C C . PRO A 1 180 ? -1.748 8.517 10.538 1.00 89.69 180 PRO A C 1
ATOM 1464 O O . PRO A 1 180 ? -0.770 7.786 10.465 1.00 89.69 180 PRO A O 1
ATOM 1467 N N . ASN A 1 181 ? -1.613 9.831 10.753 1.00 89.69 181 ASN A N 1
ATOM 1468 C CA . ASN A 1 181 ? -0.322 10.521 10.858 1.00 89.69 181 ASN A CA 1
ATOM 1469 C C . ASN A 1 181 ? 0.318 10.462 12.257 1.00 89.69 181 ASN A C 1
ATOM 1471 O O . ASN A 1 181 ? 1.247 11.229 12.521 1.00 89.69 181 ASN A O 1
ATOM 1475 N N . THR A 1 182 ? -0.188 9.613 13.149 1.00 88.31 182 THR A N 1
ATOM 1476 C CA . THR A 1 182 ? 0.378 9.382 14.479 1.00 88.31 182 THR A CA 1
ATOM 1477 C C . THR A 1 182 ? 0.773 7.925 14.624 1.00 88.31 182 THR A C 1
ATOM 1479 O O . THR A 1 182 ? 0.007 7.046 14.235 1.00 88.31 182 THR A O 1
ATOM 1482 N N . GLU A 1 183 ? 1.950 7.671 15.201 1.00 86.81 183 GLU A N 1
ATOM 1483 C CA . GLU A 1 183 ? 2.318 6.313 15.600 1.00 86.81 183 GLU A CA 1
ATOM 1484 C C . GLU A 1 183 ? 1.299 5.801 16.620 1.00 86.81 183 GLU A C 1
ATOM 1486 O O . GLU A 1 183 ? 0.932 6.521 17.555 1.00 86.81 183 GLU A O 1
ATOM 1491 N N . PHE A 1 184 ? 0.846 4.562 16.445 1.00 86.44 184 PHE A N 1
ATOM 1492 C CA . PHE A 1 184 ? -0.062 3.926 17.392 1.00 86.44 184 PHE A CA 1
ATOM 1493 C C . PHE A 1 184 ? 0.470 2.573 17.823 1.00 86.44 184 PHE A C 1
ATOM 1495 O O . PHE A 1 184 ? 1.145 1.872 17.070 1.00 86.44 184 PHE A O 1
ATOM 1502 N N . VAL A 1 185 ? 0.198 2.229 19.075 1.00 87.94 185 VAL A N 1
ATOM 1503 C CA . VAL A 1 185 ? 0.774 1.062 19.731 1.00 87.94 185 VAL A CA 1
ATOM 1504 C C . VAL A 1 185 ? -0.355 0.136 20.144 1.00 87.94 185 VAL A C 1
ATOM 1506 O O . VAL A 1 185 ? -1.222 0.523 20.923 1.00 87.94 185 VAL A O 1
ATOM 1509 N N . ILE A 1 186 ? -0.327 -1.092 19.638 1.00 89.75 186 ILE A N 1
ATOM 1510 C CA . ILE A 1 186 ? -1.254 -2.149 20.037 1.00 89.75 186 ILE A CA 1
ATOM 1511 C C . ILE A 1 186 ? -0.718 -2.785 21.315 1.00 89.75 186 ILE A C 1
ATOM 1513 O O . ILE A 1 186 ? 0.462 -3.139 21.391 1.00 89.75 186 ILE A O 1
ATOM 1517 N N . SER A 1 187 ? -1.567 -2.911 22.331 1.00 90.88 187 SER A N 1
ATOM 1518 C CA . SER A 1 187 ? -1.196 -3.587 23.572 1.00 90.88 187 SER A CA 1
ATOM 1519 C C . SER A 1 187 ? -1.598 -5.061 23.552 1.00 90.88 187 SER A C 1
ATOM 1521 O O . SER A 1 187 ? -2.477 -5.460 22.811 1.00 90.88 187 SER A O 1
ATOM 1523 N N . PHE A 1 188 ? -0.952 -5.873 24.380 1.00 89.94 188 PHE A N 1
ATOM 1524 C CA . PHE A 1 188 ? -1.398 -7.231 24.721 1.00 89.94 188 PHE A CA 1
ATOM 1525 C C . PHE A 1 188 ? -1.333 -7.465 26.240 1.00 89.94 188 PHE A C 1
ATOM 1527 O O . PHE A 1 188 ? -1.394 -8.598 26.708 1.00 89.94 188 PHE A O 1
ATOM 1534 N N . ASP A 1 189 ? -1.159 -6.388 27.016 1.00 90.81 189 ASP A N 1
ATOM 1535 C CA . ASP A 1 189 ? -1.157 -6.417 28.476 1.00 90.81 189 ASP A CA 1
ATOM 1536 C C . ASP A 1 189 ? -2.557 -6.105 29.042 1.00 90.81 189 ASP A C 1
ATOM 1538 O O . ASP A 1 189 ? -3.573 -6.268 28.367 1.00 90.81 189 ASP A O 1
ATOM 1542 N N . LEU A 1 190 ? -2.629 -5.655 30.297 1.00 89.94 190 LEU A N 1
ATOM 1543 C CA . LEU A 1 190 ? -3.891 -5.302 30.952 1.00 89.94 190 LEU A CA 1
ATOM 1544 C C . LEU A 1 190 ? -4.691 -4.215 30.212 1.00 89.94 190 LEU A C 1
ATOM 1546 O O . LEU A 1 190 ? -5.906 -4.140 30.403 1.00 89.94 190 LEU A O 1
ATOM 1550 N N . ASP A 1 191 ? -4.062 -3.421 29.339 1.00 93.56 191 ASP A N 1
ATOM 1551 C CA . ASP A 1 191 ? -4.757 -2.422 28.523 1.00 93.56 191 ASP A CA 1
ATOM 1552 C C . ASP A 1 191 ? -5.790 -3.052 27.580 1.00 93.56 191 ASP A C 1
ATOM 1554 O O . ASP A 1 191 ? -6.734 -2.366 27.196 1.00 93.56 191 ASP A O 1
ATOM 1558 N N . VAL A 1 192 ? -5.671 -4.346 27.243 1.00 94.88 192 VAL A N 1
ATOM 1559 C CA . VAL A 1 192 ? -6.686 -5.076 26.461 1.00 94.88 192 VAL A CA 1
ATOM 1560 C C . VAL A 1 192 ? -8.075 -4.880 27.071 1.00 94.88 192 VAL A C 1
ATOM 1562 O O . VAL A 1 192 ? -9.016 -4.564 26.350 1.00 94.88 192 VAL A O 1
ATOM 1565 N N . ILE A 1 193 ? -8.193 -4.973 28.401 1.00 95.31 193 ILE A N 1
ATOM 1566 C CA . ILE A 1 193 ? -9.464 -4.793 29.115 1.00 95.31 193 ILE A CA 1
ATOM 1567 C C . ILE A 1 193 ? -10.037 -3.401 28.844 1.00 95.31 193 ILE A C 1
ATOM 1569 O O . ILE A 1 193 ? -11.212 -3.272 28.513 1.00 95.31 193 ILE A O 1
ATOM 1573 N N . LYS A 1 194 ? -9.198 -2.365 28.950 1.00 95.69 194 LYS A N 1
ATOM 1574 C CA . LYS A 1 194 ? -9.616 -0.985 28.705 1.00 95.69 194 LYS A CA 1
ATOM 1575 C C . LYS A 1 194 ? -10.018 -0.778 27.245 1.00 95.69 194 LYS A C 1
ATOM 1577 O O . LYS A 1 194 ? -10.983 -0.077 26.986 1.00 95.69 194 LYS A O 1
ATOM 1582 N N . ILE A 1 195 ? -9.300 -1.377 26.299 1.00 96.31 195 ILE A N 1
ATOM 1583 C CA . ILE A 1 195 ? -9.607 -1.247 24.872 1.00 96.31 195 ILE A CA 1
ATOM 1584 C C . ILE A 1 195 ? -10.981 -1.853 24.552 1.00 96.31 195 ILE A C 1
ATOM 1586 O O . ILE A 1 195 ? -11.750 -1.234 23.820 1.00 96.31 195 ILE A O 1
ATOM 1590 N N . TYR A 1 196 ? -11.313 -3.012 25.131 1.00 97.56 196 TYR A N 1
ATOM 1591 C CA . TYR A 1 196 ? -12.666 -3.574 25.041 1.00 97.56 196 TYR A CA 1
ATOM 1592 C C . TYR A 1 196 ? -13.706 -2.657 25.692 1.00 97.56 196 TYR A C 1
ATOM 1594 O O . TYR A 1 196 ? -14.721 -2.359 25.076 1.00 97.56 196 TYR A O 1
ATOM 1602 N N . GLU A 1 197 ? -13.439 -2.141 26.895 1.00 97.06 197 GLU A N 1
ATOM 1603 C CA . GLU A 1 197 ? -14.353 -1.215 27.581 1.00 97.06 197 GLU A CA 1
ATOM 1604 C C . GLU A 1 197 ? -14.584 0.090 26.795 1.00 97.06 197 GLU A C 1
ATOM 1606 O O . GLU A 1 197 ? -15.705 0.602 26.772 1.00 97.06 197 GLU A O 1
ATOM 1611 N N . ASP A 1 198 ? -13.545 0.619 26.142 1.00 96.88 198 ASP A N 1
ATOM 1612 C CA . ASP A 1 198 ? -13.626 1.795 25.276 1.00 96.88 198 ASP A CA 1
ATOM 1613 C C . ASP A 1 198 ? -14.469 1.490 24.026 1.00 96.88 198 ASP A C 1
ATOM 1615 O O . ASP A 1 198 ? -15.348 2.279 23.694 1.00 96.88 198 ASP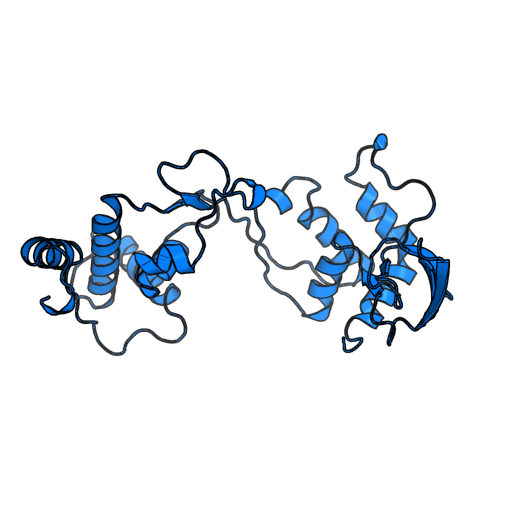 A O 1
ATOM 1619 N N . TYR A 1 199 ? -14.253 0.342 23.370 1.00 97.31 199 TYR A N 1
ATOM 1620 C CA . TYR A 1 199 ? -15.050 -0.079 22.213 1.00 97.31 199 TYR A CA 1
ATOM 1621 C C . TYR A 1 199 ? -16.530 -0.277 22.574 1.00 97.31 199 TYR A C 1
ATOM 1623 O O . TYR A 1 199 ? -17.406 0.298 21.923 1.00 97.31 199 TYR A O 1
ATOM 1631 N N . ASP A 1 200 ? -16.811 -1.001 23.661 1.00 97.56 200 ASP A N 1
ATOM 1632 C CA . ASP A 1 200 ? -18.172 -1.222 24.154 1.00 97.56 200 ASP A CA 1
ATOM 1633 C C . ASP A 1 200 ? -18.862 0.116 24.470 1.00 97.56 200 ASP A C 1
ATOM 1635 O O . ASP A 1 200 ? -20.053 0.301 24.204 1.00 97.56 200 ASP A O 1
ATOM 1639 N N . LYS A 1 201 ? -18.114 1.080 25.024 1.00 97.50 201 LYS A N 1
ATOM 1640 C CA . LYS A 1 201 ? -18.602 2.437 25.279 1.00 97.50 201 LYS A CA 1
ATOM 1641 C C . LYS A 1 201 ? -18.918 3.191 23.989 1.00 97.50 201 LYS A C 1
ATOM 1643 O O . LYS A 1 201 ? -19.985 3.799 23.914 1.00 97.50 201 LYS A O 1
ATOM 1648 N N . THR A 1 202 ? -18.032 3.166 22.994 1.00 97.81 202 THR A N 1
ATOM 1649 C CA . THR A 1 202 ? -18.281 3.773 21.676 1.00 97.81 202 THR A CA 1
ATOM 1650 C C . THR A 1 202 ? -19.562 3.202 21.059 1.00 97.81 202 THR A C 1
ATOM 1652 O O . THR A 1 202 ? -20.403 3.961 20.578 1.00 97.81 202 THR A O 1
ATOM 1655 N N . GLU A 1 203 ? -19.768 1.886 21.144 1.00 97.31 203 GLU A N 1
ATOM 1656 C CA . GLU A 1 203 ? -20.985 1.230 20.660 1.00 97.31 203 GLU A CA 1
ATOM 1657 C C . GLU A 1 203 ? -22.237 1.684 21.434 1.00 97.31 203 GLU A C 1
ATOM 1659 O O . GLU A 1 203 ? -23.241 2.055 20.823 1.00 97.31 203 GLU A O 1
ATOM 1664 N N . ARG A 1 204 ? -22.184 1.772 22.771 1.00 97.94 204 ARG A N 1
ATOM 1665 C CA . ARG A 1 204 ? -23.307 2.306 23.565 1.00 97.94 204 ARG A CA 1
ATOM 1666 C C . ARG A 1 204 ? -23.626 3.764 23.236 1.00 97.94 204 ARG A C 1
ATOM 1668 O O . ARG A 1 204 ? -24.804 4.118 23.208 1.00 97.94 204 ARG A O 1
ATOM 1675 N N . ILE A 1 205 ? -22.618 4.597 22.973 1.00 98.00 205 ILE A N 1
ATOM 1676 C CA . ILE A 1 205 ? -22.813 5.986 22.528 1.00 98.00 205 ILE A CA 1
ATOM 1677 C C . ILE A 1 205 ? -23.497 6.017 21.159 1.00 98.00 205 ILE A C 1
ATOM 1679 O O . ILE A 1 205 ? -24.462 6.758 20.973 1.00 98.00 205 ILE A O 1
ATOM 1683 N N . TYR A 1 206 ? -23.065 5.173 20.216 1.00 97.38 206 TYR A N 1
ATOM 1684 C CA . TYR A 1 206 ? -23.693 5.081 18.897 1.00 97.38 206 TYR A CA 1
ATOM 1685 C C . TYR A 1 206 ? -25.194 4.765 18.985 1.00 97.38 206 TYR A C 1
ATOM 1687 O O . TYR A 1 206 ? -26.018 5.431 18.345 1.00 97.38 206 TYR A O 1
ATOM 1695 N N . TRP A 1 207 ? -25.548 3.810 19.845 1.00 97.06 207 TRP A N 1
ATOM 1696 C CA . TRP A 1 207 ? -26.925 3.377 20.091 1.00 97.06 207 TRP A CA 1
ATOM 1697 C C . TRP A 1 207 ? -27.718 4.269 21.060 1.00 97.06 207 TRP A C 1
ATOM 1699 O O . TRP A 1 207 ? -28.878 3.976 21.346 1.00 97.06 207 TRP A O 1
ATOM 1709 N N . GLY A 1 208 ? -27.130 5.356 21.571 1.00 96.06 208 GLY A N 1
ATOM 1710 C CA . GLY A 1 208 ? -27.790 6.264 22.518 1.00 96.06 208 GLY A CA 1
ATOM 1711 C C . GLY A 1 208 ? -28.058 5.652 23.901 1.00 96.06 208 GLY A C 1
ATOM 1712 O O . GLY A 1 208 ? -28.872 6.178 24.661 1.00 96.06 208 GLY A O 1
ATOM 1713 N N . LEU A 1 209 ? -27.388 4.546 24.233 1.00 97.06 209 LEU A N 1
ATOM 1714 C CA . LEU A 1 209 ? -27.480 3.852 25.522 1.00 97.06 209 LEU A CA 1
ATOM 1715 C C . LEU A 1 209 ? -26.589 4.497 26.595 1.00 97.06 209 LEU A C 1
ATOM 1717 O O . LEU A 1 209 ? -26.841 4.344 27.789 1.00 97.06 209 LEU A O 1
ATOM 1721 N N . GLU A 1 210 ? -25.555 5.231 26.182 1.00 97.19 210 GLU A N 1
ATOM 1722 C CA . GLU A 1 210 ? -24.661 5.994 27.053 1.00 97.19 210 GLU A CA 1
ATOM 1723 C C . GLU A 1 210 ? -24.425 7.385 26.452 1.00 97.19 210 GLU A C 1
ATOM 1725 O O . GLU A 1 210 ? -24.275 7.523 25.241 1.00 97.19 210 GLU A O 1
ATOM 1730 N N . LYS A 1 211 ? -24.395 8.434 27.284 1.00 95.69 211 LYS A N 1
ATOM 1731 C CA 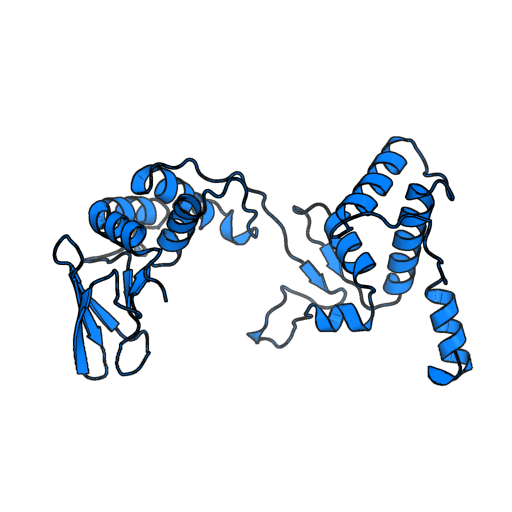. LYS A 1 211 ? -24.104 9.796 26.812 1.00 95.69 211 LYS A CA 1
ATOM 1732 C C . LYS A 1 211 ? -22.601 10.030 26.723 1.00 95.69 211 LYS A C 1
ATOM 1734 O O . LYS A 1 211 ? -21.861 9.702 27.653 1.00 95.69 211 LYS A O 1
ATOM 1739 N N . ALA A 1 212 ? -22.163 10.667 25.641 1.00 96.38 212 ALA A N 1
ATOM 1740 C CA . ALA A 1 212 ? -20.817 11.216 25.572 1.00 96.38 212 ALA A CA 1
ATOM 1741 C C . ALA A 1 212 ? -20.668 12.423 26.518 1.00 96.38 212 ALA A C 1
ATOM 1743 O O . ALA A 1 212 ? -21.630 12.918 27.107 1.00 96.38 212 ALA A O 1
ATOM 1744 N N . LYS A 1 213 ? -19.430 12.898 26.676 1.00 94.50 213 LYS A N 1
ATOM 1745 C CA . LYS A 1 213 ? -19.129 14.066 27.519 1.00 94.50 213 LYS A CA 1
ATOM 1746 C C . LYS A 1 213 ? -19.637 15.392 26.929 1.00 94.50 213 LYS A C 1
ATOM 1748 O O . LYS A 1 213 ? -19.957 16.298 27.689 1.00 94.50 213 LYS A O 1
ATOM 1753 N N . ASP A 1 214 ? -19.680 15.492 25.603 1.00 97.00 214 ASP A N 1
ATOM 1754 C CA . ASP A 1 214 ? -20.068 16.662 24.814 1.00 97.00 214 ASP A CA 1
ATOM 1755 C C . ASP A 1 214 ? -20.485 16.217 23.397 1.00 97.00 214 ASP A C 1
ATOM 1757 O O . ASP A 1 214 ? -20.234 15.070 23.014 1.00 97.00 214 ASP A O 1
ATOM 1761 N N . GLU A 1 215 ? -21.132 17.117 22.648 1.00 96.06 215 GLU A N 1
ATOM 1762 C CA . GLU A 1 215 ? -21.664 16.854 21.299 1.00 96.06 215 GLU A CA 1
ATOM 1763 C C . GLU A 1 215 ? -20.560 16.471 20.299 1.00 96.06 215 GLU A C 1
ATOM 1765 O O . GLU A 1 215 ? -20.704 15.480 19.585 1.00 96.06 215 GLU A O 1
ATOM 1770 N N . ASP A 1 216 ? -19.421 17.173 20.311 1.00 96.94 216 ASP A N 1
ATOM 1771 C CA . ASP A 1 216 ? -18.279 16.881 19.428 1.00 96.94 216 ASP A CA 1
ATOM 1772 C C . ASP A 1 216 ? -17.749 15.453 19.631 1.00 96.94 216 ASP A C 1
ATOM 1774 O O . ASP A 1 216 ? -17.375 14.749 18.689 1.00 96.94 216 ASP A O 1
ATOM 1778 N N . SER A 1 217 ? -17.694 15.005 20.886 1.00 95.75 217 SER A N 1
ATOM 1779 C CA . SER A 1 217 ? -17.265 13.648 21.217 1.00 95.75 217 SER A CA 1
ATOM 1780 C C . SER A 1 217 ? -18.295 12.618 20.795 1.00 95.75 217 SER A C 1
ATOM 1782 O O . SER A 1 217 ? -17.908 11.561 20.311 1.00 95.75 217 SER A O 1
ATOM 1784 N N . GLU A 1 218 ? -19.584 12.910 20.956 1.00 97.06 218 GLU A N 1
ATOM 1785 C CA . GLU A 1 218 ? -20.649 12.033 20.474 1.00 97.06 218 GLU A CA 1
ATOM 1786 C C . GLU A 1 218 ? -20.556 11.836 18.959 1.00 97.06 218 GLU A C 1
ATOM 1788 O O . GLU A 1 218 ? -20.514 10.697 18.494 1.00 97.06 218 GLU A O 1
ATOM 1793 N N . GLU A 1 219 ? -20.434 12.924 18.193 1.00 97.31 219 GLU A N 1
ATOM 1794 C CA . GLU A 1 219 ? -20.279 12.871 16.737 1.00 97.31 219 GLU A CA 1
ATOM 1795 C C . GLU A 1 219 ? -19.047 12.048 16.339 1.00 97.31 219 GLU A C 1
ATOM 1797 O O . GLU A 1 219 ? -19.121 11.173 15.469 1.00 97.31 219 GLU A O 1
ATOM 1802 N N . ARG A 1 220 ? -17.919 12.268 17.024 1.00 96.50 220 ARG A N 1
ATOM 1803 C CA . ARG A 1 220 ? -16.680 11.532 16.771 1.00 96.50 220 ARG A CA 1
ATOM 1804 C C . ARG A 1 220 ? -16.824 10.035 17.043 1.00 96.50 220 ARG A C 1
ATOM 1806 O O . ARG A 1 220 ? -16.456 9.241 16.182 1.00 96.50 220 ARG A O 1
ATOM 1813 N N . GLU A 1 221 ? -17.321 9.641 18.216 1.00 97.62 221 GLU A N 1
ATOM 1814 C CA . GLU A 1 221 ? -17.484 8.225 18.577 1.00 97.62 221 GLU A CA 1
ATOM 1815 C C . GLU A 1 221 ? -18.449 7.522 17.615 1.00 97.62 221 GLU A C 1
ATOM 1817 O O . GLU A 1 221 ? -18.149 6.435 17.116 1.00 97.62 221 GLU A O 1
ATOM 1822 N N . ARG A 1 222 ? -19.561 8.184 17.262 1.00 97.25 222 ARG A N 1
ATOM 1823 C CA . ARG A 1 222 ? -20.508 7.666 16.270 1.00 97.25 222 ARG A CA 1
ATOM 1824 C C . ARG A 1 222 ? -19.826 7.421 14.931 1.00 97.25 222 ARG A C 1
ATOM 1826 O O . ARG A 1 222 ? -19.964 6.343 14.356 1.00 97.25 222 ARG A O 1
ATOM 1833 N N . ARG A 1 223 ? -19.045 8.396 14.458 1.00 97.12 223 ARG A N 1
ATOM 1834 C CA . ARG A 1 223 ? -18.373 8.299 13.163 1.00 97.12 223 ARG A CA 1
ATOM 1835 C C . ARG A 1 223 ? -17.286 7.228 13.139 1.00 97.12 223 ARG A C 1
ATOM 1837 O O . ARG A 1 223 ? -17.143 6.541 12.131 1.00 97.12 223 ARG A O 1
ATOM 1844 N N . ILE A 1 224 ? -16.539 7.067 14.231 1.00 97.38 224 ILE A N 1
ATOM 1845 C CA . ILE A 1 224 ? -15.539 5.999 14.367 1.00 97.38 224 ILE A CA 1
ATOM 1846 C C . ILE A 1 224 ? -16.216 4.627 14.291 1.00 97.38 224 ILE A C 1
ATOM 1848 O O . ILE A 1 224 ? -15.729 3.755 13.572 1.00 97.38 224 ILE A O 1
ATOM 1852 N N . TYR A 1 225 ? -17.338 4.439 14.994 1.00 97.44 225 TYR A N 1
ATOM 1853 C CA . TYR A 1 225 ? -18.076 3.176 14.970 1.00 97.44 225 TYR A CA 1
ATOM 1854 C C . TYR A 1 225 ? -18.615 2.846 13.578 1.00 97.44 225 TYR A C 1
ATOM 1856 O O . TYR A 1 225 ? -18.476 1.713 13.133 1.00 97.44 225 TYR A O 1
ATOM 1864 N N . GLU A 1 226 ? -19.172 3.828 12.862 1.00 96.38 226 GLU A N 1
ATOM 1865 C CA . GLU A 1 226 ? -19.635 3.646 11.479 1.00 96.38 226 GLU A CA 1
ATOM 1866 C C . GLU A 1 226 ? -18.503 3.222 10.541 1.00 96.38 226 GLU A C 1
ATOM 1868 O O . GLU A 1 226 ? -18.654 2.272 9.777 1.00 96.38 226 GLU A O 1
ATOM 1873 N N . LEU A 1 227 ? -17.363 3.918 10.604 1.00 96.38 227 LEU A N 1
ATOM 1874 C CA . LEU A 1 227 ? -16.221 3.679 9.718 1.00 96.38 227 LEU A CA 1
ATOM 1875 C C . LEU A 1 227 ? -15.461 2.385 10.037 1.00 96.38 227 LEU A C 1
ATOM 1877 O O . LEU A 1 227 ? -14.693 1.917 9.199 1.00 96.38 227 LEU A O 1
ATOM 1881 N N . SER A 1 228 ? -15.651 1.807 11.225 1.00 96.75 228 SER A N 1
ATOM 1882 C CA . SER A 1 228 ? -15.069 0.511 11.581 1.00 96.75 228 SER A CA 1
ATOM 1883 C C . SER A 1 228 ? -15.902 -0.687 11.105 1.00 96.75 228 SER A C 1
ATOM 1885 O O . SER A 1 228 ? -15.439 -1.830 11.197 1.00 96.75 228 SER A O 1
ATOM 1887 N N . GLN A 1 229 ? -17.103 -0.458 10.563 1.00 95.25 229 GLN A N 1
ATOM 1888 C CA . GLN A 1 229 ? -17.926 -1.511 9.966 1.00 95.25 229 GLN A CA 1
ATOM 1889 C C . GLN A 1 229 ? -17.527 -1.767 8.511 1.00 95.25 229 GLN A C 1
ATOM 1891 O O . GLN A 1 229 ? -17.168 -0.848 7.782 1.00 95.25 229 GLN A O 1
ATOM 1896 N N . VAL A 1 230 ? -17.595 -3.031 8.083 1.00 91.81 230 VAL A N 1
ATOM 1897 C CA . VAL A 1 230 ? -17.214 -3.432 6.715 1.00 91.81 230 VAL A CA 1
ATOM 1898 C C . VAL A 1 230 ? -18.289 -3.043 5.700 1.00 91.81 230 VAL A C 1
ATOM 1900 O O . VAL A 1 230 ? -17.973 -2.424 4.691 1.00 91.81 230 VAL A O 1
ATOM 1903 N N . ASP A 1 231 ? -19.550 -3.380 5.991 1.00 87.31 231 ASP A N 1
ATOM 1904 C CA . ASP A 1 231 ? -20.677 -3.130 5.085 1.00 87.31 231 ASP A CA 1
ATOM 1905 C C . ASP A 1 231 ? -21.687 -2.170 5.713 1.00 87.31 231 ASP A C 1
ATOM 1907 O O . ASP A 1 231 ? -21.824 -1.014 5.318 1.00 87.31 231 ASP A O 1
ATOM 1911 N N . ARG A 1 232 ? -22.421 -2.661 6.712 1.00 89.56 232 ARG A N 1
ATOM 1912 C CA . ARG A 1 232 ? -23.470 -1.918 7.401 1.00 89.56 232 ARG A CA 1
ATOM 1913 C C . ARG A 1 232 ? -23.319 -2.072 8.896 1.00 89.56 232 ARG A C 1
ATOM 1915 O O . ARG A 1 232 ? -22.902 -3.121 9.385 1.00 89.56 232 ARG A O 1
ATOM 1922 N N . VAL A 1 233 ? -23.732 -1.032 9.599 1.00 92.00 233 VAL A N 1
ATOM 1923 C CA . VAL A 1 233 ? -23.901 -1.087 11.043 1.00 92.00 233 VAL A CA 1
ATOM 1924 C C . VAL A 1 233 ? -24.977 -2.131 11.390 1.00 92.00 233 VAL A C 1
ATOM 1926 O O . VAL A 1 233 ? -25.938 -2.270 10.619 1.00 92.00 233 VAL A O 1
ATOM 1929 N N . PRO A 1 234 ? -24.829 -2.894 12.494 1.00 90.38 234 PRO A N 1
ATOM 1930 C CA . PRO A 1 234 ? -25.877 -3.790 12.976 1.00 90.38 234 PRO A CA 1
ATOM 1931 C C . PRO A 1 234 ? -27.240 -3.092 13.070 1.00 90.38 234 PRO A C 1
ATOM 1933 O O . PRO A 1 234 ? -27.317 -1.885 13.278 1.00 90.38 234 PRO A O 1
ATOM 1936 N N . ALA A 1 235 ? -28.327 -3.846 12.891 1.00 91.75 235 ALA A N 1
ATOM 1937 C CA . ALA A 1 235 ? -29.685 -3.288 12.911 1.00 91.75 235 ALA A CA 1
ATOM 1938 C C . ALA A 1 235 ? -30.176 -2.943 14.327 1.00 91.75 235 ALA A C 1
ATOM 1940 O O . ALA A 1 235 ? -31.110 -2.159 14.484 1.00 91.75 235 ALA A O 1
ATOM 1941 N N . GLU A 1 236 ? -29.544 -3.523 15.343 1.00 93.88 236 GLU A N 1
ATOM 1942 C CA . GLU A 1 236 ? -29.838 -3.318 16.755 1.00 93.88 236 GLU A CA 1
ATOM 1943 C C . GLU A 1 236 ? -28.544 -3.315 17.569 1.00 93.88 236 GLU A C 1
ATOM 1945 O O . GLU A 1 236 ? -27.511 -3.807 17.104 1.00 93.88 236 GLU A O 1
ATOM 1950 N N . ALA A 1 237 ? -28.614 -2.755 18.778 1.00 93.88 237 ALA A N 1
ATOM 1951 C CA . ALA A 1 237 ? -27.489 -2.713 19.700 1.00 93.88 237 ALA A CA 1
ATOM 1952 C C . ALA A 1 237 ? -27.014 -4.137 20.036 1.00 93.88 237 ALA A C 1
ATOM 1954 O O . ALA A 1 237 ? -27.812 -4.922 20.561 1.00 93.88 237 ALA A O 1
ATOM 1955 N N . PRO A 1 238 ? -25.743 -4.482 19.760 1.00 91.69 238 PRO A N 1
ATOM 1956 C CA . PRO A 1 238 ? -25.220 -5.797 20.085 1.00 91.69 238 PRO A CA 1
ATOM 1957 C C . PRO A 1 238 ? -25.244 -6.077 21.585 1.00 91.69 238 PRO A C 1
ATOM 1959 O O . PRO A 1 238 ? -25.137 -5.186 22.431 1.00 91.69 238 PRO A O 1
ATOM 1962 N N . TYR A 1 239 ? -25.375 -7.357 21.918 1.00 93.69 239 TYR A N 1
ATOM 1963 C CA . TYR A 1 239 ? -25.243 -7.801 23.294 1.00 93.69 239 TYR A CA 1
ATOM 1964 C C . TYR A 1 239 ? -23.773 -7.753 23.722 1.00 93.69 239 TYR A C 1
ATOM 1966 O O . TYR A 1 239 ? -22.926 -8.419 23.129 1.00 93.69 239 TYR A O 1
ATOM 1974 N N . GLN A 1 240 ? -23.486 -6.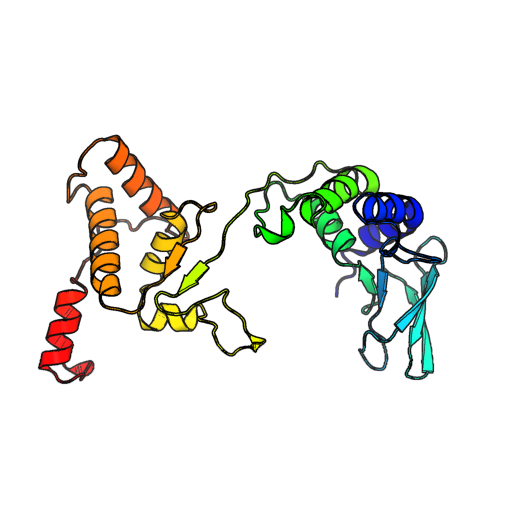991 24.776 1.00 94.81 240 GLN A N 1
ATOM 1975 C CA . GLN A 1 240 ? -22.139 -6.808 25.311 1.00 94.81 240 GLN A CA 1
ATOM 1976 C C . GLN A 1 240 ? -21.962 -7.621 26.596 1.00 94.81 240 GLN A C 1
ATOM 1978 O O . GLN A 1 240 ? -22.650 -7.381 27.592 1.00 94.81 240 GLN A O 1
ATOM 1983 N N . VAL A 1 241 ? -20.998 -8.545 26.604 1.00 93.81 241 VAL A N 1
ATOM 1984 C CA . VAL A 1 241 ? -20.501 -9.162 27.841 1.00 93.81 241 VAL A CA 1
ATOM 1985 C C . VAL A 1 241 ? -19.142 -8.543 28.157 1.00 93.81 241 VAL A C 1
ATOM 1987 O O . VAL A 1 241 ? -18.213 -8.734 27.372 1.00 93.81 241 VAL A O 1
ATOM 1990 N N . PRO A 1 242 ? -18.980 -7.832 29.291 1.00 94.81 242 PRO A N 1
ATOM 1991 C CA . PRO A 1 242 ? -17.727 -7.155 29.592 1.00 94.81 242 PRO A CA 1
ATOM 1992 C C . PRO A 1 242 ? -16.540 -8.120 29.568 1.00 94.81 242 PRO A C 1
ATOM 1994 O O . PRO A 1 242 ? -16.524 -9.115 30.299 1.00 94.81 242 PRO A O 1
ATOM 1997 N N . PHE A 1 243 ? -15.505 -7.793 28.794 1.00 94.94 243 PHE A N 1
ATOM 1998 C CA . PHE A 1 243 ? -14.310 -8.633 28.642 1.00 94.94 243 PHE A CA 1
ATOM 1999 C C . PHE A 1 243 ? -13.661 -9.001 29.989 1.00 94.94 243 PHE A C 1
ATOM 2001 O O . PHE A 1 243 ? -13.232 -10.135 30.216 1.00 94.94 243 PHE A O 1
ATOM 2008 N N . ARG A 1 244 ? -13.653 -8.055 30.938 1.00 94.81 244 ARG A N 1
ATOM 2009 C CA . ARG A 1 244 ? -13.175 -8.269 32.314 1.00 94.81 244 ARG A CA 1
ATOM 2010 C C . ARG A 1 244 ? -13.966 -9.354 33.050 1.00 94.81 244 ARG A C 1
ATOM 2012 O O . ARG A 1 244 ? -13.389 -10.126 33.817 1.00 94.81 244 ARG A O 1
ATOM 2019 N N . HIS A 1 245 ? -15.279 -9.402 32.836 1.00 94.19 245 HIS A N 1
ATOM 2020 C CA . HIS A 1 245 ? -16.148 -10.391 33.461 1.00 94.19 245 HIS A CA 1
ATOM 2021 C C . HIS A 1 245 ? -15.881 -11.785 32.888 1.00 94.19 245 HIS A C 1
ATOM 2023 O O . HIS A 1 245 ? -15.633 -12.704 33.663 1.00 94.19 245 HIS A O 1
ATOM 2029 N N . LEU A 1 246 ? -15.795 -11.913 31.558 1.00 93.00 246 LEU A N 1
ATOM 2030 C CA . LEU A 1 246 ? -15.409 -13.163 30.887 1.00 93.00 246 LEU A CA 1
ATOM 2031 C C . LEU A 1 246 ? -14.044 -13.672 31.363 1.00 93.00 246 LEU A C 1
ATOM 2033 O O . LEU A 1 246 ? -13.903 -14.840 31.713 1.00 93.00 246 LEU A O 1
ATOM 2037 N N . SER A 1 247 ? -13.059 -12.775 31.468 1.00 91.88 247 SER A N 1
ATOM 2038 C CA . SER A 1 247 ? -11.728 -13.105 31.995 1.00 91.88 247 SER A CA 1
ATOM 2039 C C . SER A 1 247 ? -11.800 -13.653 33.426 1.00 91.88 247 SER A C 1
ATOM 2041 O O . SER A 1 247 ? -11.098 -14.599 33.771 1.00 91.88 247 SER A O 1
ATOM 2043 N N . SER A 1 248 ? -12.670 -13.083 34.265 1.00 93.50 248 SER A N 1
ATOM 2044 C CA . SER A 1 248 ? -12.857 -13.530 35.649 1.00 93.50 248 SER A CA 1
ATOM 2045 C C . SER A 1 248 ? -13.546 -14.897 35.721 1.00 93.50 248 SER A C 1
ATOM 2047 O O . SER A 1 248 ? -13.124 -15.742 36.506 1.00 93.50 248 SER A O 1
ATOM 2049 N N . LEU A 1 249 ? -14.570 -15.132 34.891 1.00 93.81 249 LEU A N 1
ATOM 2050 C CA . LEU A 1 249 ? -15.253 -16.428 34.796 1.00 93.81 249 LEU A CA 1
ATOM 2051 C C . LEU A 1 249 ? -14.291 -17.527 34.348 1.00 93.81 249 LEU A C 1
ATOM 2053 O O . LEU A 1 249 ? -14.205 -18.570 34.992 1.00 93.81 249 LEU A O 1
ATOM 2057 N N . LEU A 1 250 ? -13.498 -17.259 33.312 1.00 93.81 250 LEU A N 1
ATOM 2058 C CA . LEU A 1 250 ? -12.509 -18.206 32.812 1.00 93.81 250 LEU A CA 1
ATOM 2059 C C . LEU A 1 250 ? -11.481 -18.585 33.889 1.00 93.81 250 LEU A C 1
ATOM 2061 O O . LEU A 1 250 ? -11.115 -19.750 34.009 1.00 93.81 250 LEU A O 1
ATOM 2065 N N . LEU A 1 251 ? -11.051 -17.629 34.720 1.00 93.19 251 LEU A N 1
ATOM 2066 C CA . LEU A 1 251 ? -10.154 -17.908 35.846 1.00 93.19 251 LEU A CA 1
ATOM 2067 C C . LEU A 1 251 ? -10.811 -18.767 36.938 1.00 93.19 251 LEU A C 1
ATOM 2069 O O . LEU A 1 251 ? -10.137 -19.627 37.504 1.00 93.19 251 LEU A O 1
ATOM 2073 N N . ILE A 1 252 ? -12.104 -18.569 37.225 1.00 95.38 252 ILE A N 1
ATOM 2074 C CA . ILE A 1 252 ? -12.860 -19.402 38.181 1.00 95.38 252 ILE A CA 1
ATOM 2075 C C . ILE A 1 252 ? -12.879 -20.862 37.718 1.00 95.38 252 ILE A C 1
ATOM 2077 O O . ILE A 1 252 ? -12.635 -21.762 38.522 1.00 95.38 252 ILE A O 1
ATOM 2081 N N . TYR A 1 253 ? -13.085 -21.087 36.421 1.00 94.62 253 TYR A N 1
ATOM 2082 C CA . TYR A 1 253 ? -13.061 -22.414 35.805 1.00 94.62 253 TYR A CA 1
ATOM 2083 C C . TYR A 1 253 ? -11.656 -22.870 35.377 1.00 94.62 253 TYR A C 1
ATOM 2085 O O . TYR A 1 253 ? -11.514 -23.803 34.595 1.00 94.62 253 TYR A O 1
ATOM 2093 N N . GLN A 1 254 ? -10.594 -22.243 35.901 1.00 92.81 254 GLN A N 1
ATOM 2094 C CA . GLN A 1 254 ? -9.193 -22.630 35.670 1.00 92.81 254 GLN A CA 1
ATOM 2095 C C . GLN A 1 254 ? -8.786 -22.702 34.185 1.00 92.81 254 GLN A C 1
ATOM 2097 O O . GLN A 1 254 ? -7.897 -23.468 33.815 1.00 92.81 254 GLN A O 1
ATOM 2102 N N . GLY A 1 255 ? -9.404 -21.886 33.330 1.00 89.25 255 GLY A N 1
ATOM 2103 C CA . GLY A 1 255 ? -9.136 -21.864 31.893 1.00 89.25 255 GLY A CA 1
ATOM 2104 C C . GLY A 1 255 ? -9.982 -22.828 31.060 1.00 89.25 255 GLY A C 1
ATOM 2105 O O . GLY A 1 255 ? -9.754 -22.910 29.855 1.00 89.25 255 GLY A O 1
ATOM 2106 N N . ASP A 1 256 ? -10.940 -23.541 31.659 1.00 90.62 256 ASP A N 1
ATOM 2107 C CA . ASP A 1 256 ? -11.858 -24.415 30.927 1.00 90.62 256 ASP A CA 1
ATOM 2108 C C . ASP A 1 256 ? -12.966 -23.600 30.242 1.00 90.62 256 ASP A C 1
ATOM 2110 O O . ASP A 1 256 ? -13.922 -23.156 30.876 1.00 90.62 256 ASP A O 1
ATOM 2114 N N . VAL A 1 257 ? -12.807 -23.388 28.934 1.00 88.75 257 VAL A N 1
ATOM 2115 C CA . VAL A 1 257 ? -13.732 -22.601 28.106 1.00 88.75 257 VAL A CA 1
ATOM 2116 C C . VAL A 1 257 ? -15.092 -23.288 27.955 1.00 88.75 257 VAL A C 1
ATOM 2118 O O . VAL A 1 257 ? -16.087 -22.595 27.801 1.00 88.75 257 VAL A O 1
ATOM 2121 N N . GLU A 1 258 ? -15.168 -24.619 28.045 1.00 91.12 258 GLU A N 1
ATOM 2122 C CA . GLU A 1 258 ? -16.437 -25.355 27.903 1.00 91.12 258 GLU A CA 1
ATOM 2123 C C . GLU A 1 258 ? -17.363 -25.169 29.121 1.00 91.12 258 GLU A C 1
ATOM 2125 O O . GLU A 1 258 ? -18.550 -25.490 29.057 1.00 91.12 258 GLU A O 1
ATOM 2130 N N . GLN A 1 259 ? -16.833 -24.662 30.241 1.00 85.75 259 GLN A N 1
ATOM 2131 C CA . GLN A 1 259 ? -17.591 -24.395 31.469 1.00 85.75 259 GLN A CA 1
ATOM 2132 C C . GLN A 1 259 ? -18.006 -22.922 31.647 1.00 85.75 259 GLN A C 1
ATOM 2134 O O . GLN A 1 259 ? -18.726 -22.616 32.602 1.00 85.75 259 GLN A O 1
ATOM 2139 N N . VAL A 1 260 ? -17.550 -22.024 30.764 1.00 79.06 260 VAL A N 1
ATOM 2140 C CA . VAL A 1 260 ? -17.852 -20.576 30.769 1.00 79.06 260 VAL A CA 1
ATOM 2141 C C . VAL A 1 260 ? -19.026 -20.279 29.847 1.00 79.06 260 VAL A C 1
ATOM 2143 O O . VAL A 1 260 ? -19.943 -19.564 30.310 1.00 79.06 260 VAL A O 1
#

Radius of gyration: 25.65 Å; chains: 1; bounding box: 57×42×69 Å